Protein AF-A0A7C4G6V3-F1 (afdb_monomer_lite)

Radius of gyration: 30.55 Å; chains: 1; bounding box: 66×44×102 Å

Secondary structure (DSSP, 8-state):
----EEEEE-TTT--EEEEEGGGTTSEEE-TTT--EEEPPPP----------SHHHHHTSSS----HHHHHHHHHHHHHHHHHHHHHHTS--------------------HHHHHHHTTS-SSHHHHHHHHHHHHHHHHHHHHHHHHHHHTT--SSPEEEEHHHHHHH-STT--EEEEESEEE-S--EEEEETTEEEEEEEEEEEHHHHHHHHHHHTT--GGGGGGS-HHHHHHHHTT--GGGS---EEEEETT--SHHHHHHHHT-S-EEEEEE-SSGGGGS-HHHHHHHHHH-TT--GGG-EEEEETPPPPPHHHHHHHHHHHHHHHHHHHHHHHHHHHHHHH-

Structure (mmCIF, N/CA/C/O backbone):
data_AF-A0A7C4G6V3-F1
#
_entry.id   AF-A0A7C4G6V3-F1
#
loop_
_atom_site.group_PDB
_atom_site.id
_atom_site.type_symbol
_atom_site.label_atom_id
_atom_site.label_alt_id
_atom_site.label_comp_id
_atom_site.label_asym_id
_atom_site.label_entity_id
_atom_site.label_seq_id
_atom_site.pdbx_PDB_ins_code
_atom_site.Cartn_x
_atom_site.Cartn_y
_atom_site.Cartn_z
_atom_site.occupancy
_atom_site.B_iso_or_equiv
_atom_site.auth_seq_id
_atom_site.auth_comp_id
_atom_site.auth_asym_id
_atom_site.auth_atom_id
_atom_site.pdbx_PDB_model_num
ATOM 1 N N . MET A 1 1 ? 24.991 -20.979 20.917 1.00 46.16 1 MET A N 1
ATOM 2 C CA . MET A 1 1 ? 23.605 -21.115 21.410 1.00 46.16 1 MET A CA 1
ATOM 3 C C . MET A 1 1 ? 23.314 -19.926 22.316 1.00 46.16 1 MET A C 1
ATOM 5 O O . MET A 1 1 ? 23.676 -19.960 23.483 1.00 46.16 1 MET A O 1
ATOM 9 N N . ASN A 1 2 ? 22.765 -18.841 21.769 1.00 57.84 2 ASN A N 1
ATOM 10 C CA . ASN A 1 2 ? 22.350 -17.687 22.568 1.00 57.84 2 ASN A CA 1
ATOM 11 C C . ASN A 1 2 ? 20.925 -17.969 23.042 1.00 57.84 2 ASN A C 1
ATOM 13 O O . ASN A 1 2 ? 20.000 -17.859 22.248 1.00 57.84 2 ASN A O 1
ATOM 17 N N . GLY A 1 3 ? 20.769 -18.435 24.284 1.00 74.12 3 GLY A N 1
ATOM 18 C CA . GLY A 1 3 ? 19.449 -18.693 24.859 1.00 74.12 3 GLY A CA 1
ATOM 19 C C . GLY A 1 3 ? 18.616 -17.413 24.908 1.00 74.12 3 GLY A C 1
ATOM 20 O O . GLY A 1 3 ? 19.151 -16.353 25.241 1.00 74.12 3 GLY A O 1
ATOM 21 N N . ASP A 1 4 ? 17.331 -17.516 24.571 1.00 89.06 4 ASP A N 1
ATOM 22 C CA . ASP A 1 4 ? 16.399 -16.388 24.543 1.00 89.06 4 ASP A CA 1
ATOM 23 C C . ASP A 1 4 ? 16.430 -15.610 25.868 1.00 89.06 4 ASP A C 1
ATOM 25 O O . ASP A 1 4 ? 16.270 -16.174 26.957 1.00 89.06 4 ASP A O 1
ATOM 29 N N . GLN A 1 5 ? 16.675 -14.300 25.784 1.00 94.88 5 GLN A N 1
ATOM 30 C CA . GLN A 1 5 ? 16.686 -13.383 26.924 1.00 94.88 5 GLN A CA 1
ATOM 31 C C . GLN A 1 5 ? 15.437 -12.502 26.890 1.00 94.88 5 GLN A C 1
ATOM 33 O O . GLN A 1 5 ? 15.108 -11.914 25.864 1.00 94.88 5 GLN A O 1
ATOM 38 N N . ILE A 1 6 ? 14.780 -12.354 28.035 1.00 93.19 6 ILE A N 1
ATOM 39 C CA . ILE A 1 6 ? 13.645 -11.456 28.248 1.00 93.19 6 ILE A CA 1
ATOM 40 C C . ILE A 1 6 ? 14.183 -10.155 28.855 1.00 93.19 6 ILE A C 1
ATOM 42 O O . ILE A 1 6 ? 14.937 -10.182 29.833 1.00 93.19 6 ILE A O 1
ATOM 46 N N . ALA A 1 7 ? 13.815 -9.011 28.274 1.00 95.50 7 ALA A N 1
ATOM 47 C CA . ALA A 1 7 ? 14.142 -7.693 28.810 1.00 95.50 7 ALA A CA 1
ATOM 48 C C . ALA A 1 7 ? 13.011 -7.189 29.720 1.00 95.50 7 ALA A C 1
ATOM 50 O O . ALA A 1 7 ? 11.854 -7.171 29.312 1.00 95.50 7 ALA A O 1
ATOM 51 N N . LEU A 1 8 ? 13.337 -6.757 30.939 1.00 95.81 8 LEU A N 1
ATOM 52 C CA . LEU A 1 8 ? 12.371 -6.207 31.898 1.00 95.81 8 LEU A CA 1
ATOM 53 C C . LEU A 1 8 ? 12.955 -5.036 32.694 1.00 95.81 8 LEU A C 1
ATOM 55 O O . LEU A 1 8 ? 14.170 -4.920 32.838 1.00 95.81 8 LEU A O 1
ATOM 59 N N . ALA A 1 9 ? 12.101 -4.145 33.194 1.00 96.94 9 ALA A N 1
ATOM 60 C CA . ALA A 1 9 ? 12.511 -2.991 33.995 1.00 96.94 9 ALA A CA 1
ATOM 61 C C . ALA A 1 9 ? 12.307 -3.266 35.492 1.00 96.94 9 ALA A C 1
ATOM 63 O O . ALA A 1 9 ? 11.274 -3.791 35.902 1.00 96.94 9 ALA A O 1
ATOM 64 N N . CYS A 1 10 ? 13.289 -2.911 36.325 1.00 97.38 10 CYS A N 1
ATOM 65 C CA . CYS A 1 10 ? 13.147 -3.002 37.776 1.00 97.38 10 CYS A CA 1
ATOM 66 C C . CYS A 1 10 ? 12.158 -1.935 38.288 1.00 97.38 10 CYS A C 1
ATOM 68 O O . CYS A 1 10 ? 12.408 -0.752 38.059 1.00 97.38 10 CYS A O 1
ATOM 70 N N . PRO A 1 11 ? 11.105 -2.293 39.045 1.00 97.12 11 PRO A N 1
ATOM 71 C CA . PRO A 1 11 ? 10.121 -1.326 39.537 1.00 97.12 11 PRO A CA 1
ATOM 72 C C . PRO A 1 11 ? 10.673 -0.360 40.598 1.00 97.12 11 PRO A C 1
ATOM 74 O O . PRO A 1 11 ? 10.098 0.699 40.803 1.00 97.12 11 PRO A O 1
ATOM 77 N N . ALA A 1 12 ? 11.783 -0.696 41.266 1.00 97.69 12 ALA A N 1
ATOM 78 C CA . ALA A 1 12 ? 12.362 0.147 42.315 1.00 97.69 12 ALA A CA 1
ATOM 79 C C . ALA A 1 12 ? 13.339 1.213 41.788 1.00 97.69 12 ALA A C 1
ATOM 81 O O . ALA A 1 12 ? 13.444 2.284 42.371 1.00 97.69 12 ALA A O 1
ATOM 82 N N . CYS A 1 13 ? 14.083 0.927 40.713 1.00 97.25 13 CYS A N 1
ATOM 83 C CA . CYS A 1 13 ? 15.135 1.827 40.211 1.00 97.25 13 CYS A CA 1
ATOM 84 C C . CYS A 1 13 ? 15.131 2.039 38.687 1.00 97.25 13 CYS A C 1
ATOM 86 O O . CYS A 1 13 ? 16.072 2.619 38.151 1.00 97.25 13 CYS A O 1
ATOM 88 N N . ALA A 1 14 ? 14.127 1.517 37.975 1.00 97.12 14 ALA A N 1
ATOM 89 C CA . ALA A 1 14 ? 13.971 1.590 36.517 1.00 97.12 14 ALA A CA 1
ATOM 90 C C . ALA A 1 14 ? 15.129 1.001 35.676 1.00 97.12 14 ALA A C 1
ATOM 92 O O . ALA A 1 14 ? 15.172 1.167 34.457 1.00 97.12 14 ALA A O 1
ATOM 93 N N . ALA A 1 15 ? 16.066 0.265 36.285 1.00 97.25 15 ALA A N 1
ATOM 94 C CA . ALA A 1 15 ? 17.151 -0.384 35.553 1.00 97.25 15 ALA A CA 1
ATOM 95 C C . ALA A 1 15 ? 16.619 -1.473 34.603 1.00 97.25 15 ALA A C 1
ATOM 97 O O . ALA A 1 15 ? 15.843 -2.335 35.022 1.00 97.25 15 ALA A O 1
ATOM 98 N N . ARG A 1 16 ? 17.078 -1.464 33.343 1.00 96.75 16 ARG A N 1
ATOM 99 C CA . ARG A 1 16 ? 16.790 -2.522 32.361 1.00 96.75 16 ARG A CA 1
ATOM 100 C C . ARG A 1 16 ? 17.616 -3.773 32.669 1.00 96.75 16 ARG A C 1
ATOM 102 O O . ARG A 1 16 ? 18.837 -3.706 32.787 1.00 96.75 16 ARG A O 1
ATOM 109 N N . LEU A 1 17 ? 16.937 -4.905 32.781 1.00 97.06 17 LEU A N 1
ATOM 110 C CA . LEU A 1 17 ? 17.461 -6.222 33.124 1.00 97.06 17 LEU A CA 1
ATOM 111 C C . LEU A 1 17 ? 17.262 -7.155 31.936 1.00 97.06 17 LEU A C 1
ATOM 113 O O . LEU A 1 17 ? 16.183 -7.168 31.351 1.00 97.06 17 LEU A O 1
ATOM 117 N N . ARG A 1 18 ? 18.281 -7.945 31.594 1.00 97.00 18 ARG A N 1
ATOM 118 C CA . ARG A 1 18 ? 18.161 -9.053 30.639 1.00 97.00 18 ARG A CA 1
ATOM 119 C C . ARG A 1 18 ? 18.284 -10.355 31.404 1.00 97.00 18 ARG A C 1
ATOM 121 O O . ARG A 1 18 ? 19.269 -10.552 32.113 1.00 97.00 18 ARG A O 1
ATOM 128 N N . VAL A 1 19 ? 17.280 -11.211 31.292 1.00 96.88 19 VAL A N 1
ATOM 129 C CA . VAL A 1 19 ? 17.171 -12.431 32.098 1.00 96.88 19 VAL A CA 1
ATOM 130 C C . VAL A 1 19 ? 16.847 -13.599 31.172 1.00 96.88 19 VAL A C 1
ATOM 132 O O . VAL A 1 19 ? 16.031 -13.422 30.271 1.00 96.88 19 VAL A O 1
ATOM 135 N N . PRO A 1 20 ? 17.480 -14.774 31.319 1.00 95.56 20 PRO A N 1
ATOM 136 C CA . PRO A 1 20 ? 17.181 -15.919 30.461 1.00 95.56 20 PRO A CA 1
ATOM 137 C C . PRO A 1 20 ? 15.708 -16.334 30.577 1.00 95.56 20 PRO A C 1
ATOM 139 O O . PRO A 1 20 ? 15.136 -16.276 31.665 1.00 95.56 20 PRO A O 1
ATOM 142 N N . ALA A 1 21 ? 15.113 -16.814 29.482 1.00 92.50 21 ALA A N 1
ATOM 143 C CA . ALA A 1 21 ? 13.714 -17.250 29.436 1.00 92.50 21 ALA A CA 1
ATOM 144 C C . ALA A 1 21 ? 13.372 -18.325 30.489 1.00 92.50 21 ALA A C 1
ATOM 146 O O . ALA A 1 21 ? 12.265 -18.348 31.017 1.00 92.50 21 ALA A O 1
ATOM 147 N N . ALA A 1 22 ? 14.349 -19.145 30.896 1.00 93.50 22 ALA A N 1
ATOM 148 C CA . ALA A 1 22 ? 14.213 -20.128 31.978 1.00 93.50 22 ALA A CA 1
ATOM 149 C C . ALA A 1 22 ? 13.941 -19.518 33.376 1.00 93.50 22 ALA A C 1
ATOM 151 O O . ALA A 1 22 ? 13.643 -20.244 34.330 1.00 93.50 22 ALA A O 1
ATOM 152 N N . ALA A 1 23 ? 14.074 -18.197 33.526 1.00 95.12 23 ALA A N 1
ATOM 153 C CA . ALA A 1 23 ? 13.724 -17.463 34.739 1.00 95.12 23 ALA A CA 1
ATOM 154 C C . ALA A 1 23 ? 12.262 -16.975 34.755 1.00 95.12 23 ALA A C 1
ATOM 156 O O . ALA A 1 23 ? 11.852 -16.373 35.748 1.00 95.12 23 ALA A O 1
ATOM 157 N N . ALA A 1 24 ? 11.477 -17.227 33.700 1.00 94.38 24 ALA A N 1
ATOM 158 C CA . ALA A 1 24 ? 10.053 -16.905 33.672 1.00 94.38 24 ALA A CA 1
ATOM 159 C C . ALA A 1 24 ? 9.316 -17.563 34.854 1.00 94.38 24 ALA A C 1
ATOM 161 O O . ALA A 1 24 ? 9.522 -18.738 35.157 1.00 94.38 24 ALA A O 1
ATOM 162 N N . GLY A 1 25 ? 8.495 -16.783 35.561 1.00 95.06 25 GLY A N 1
ATOM 163 C CA . GLY A 1 25 ? 7.792 -17.219 36.772 1.00 95.06 25 GLY A CA 1
ATOM 164 C C . GLY A 1 25 ? 8.631 -17.213 38.059 1.00 95.06 25 GLY A C 1
ATOM 165 O O . GLY A 1 25 ? 8.091 -17.480 39.130 1.00 95.06 25 GLY A O 1
ATOM 166 N N . LYS A 1 26 ? 9.932 -16.885 38.006 1.00 96.88 26 LYS A N 1
ATOM 167 C CA . LYS A 1 26 ? 10.805 -16.762 39.190 1.00 96.88 26 LYS A CA 1
ATOM 168 C C . LYS A 1 26 ? 11.037 -15.292 39.559 1.00 96.88 26 LYS A C 1
ATOM 170 O O . LYS A 1 26 ? 10.801 -14.377 38.771 1.00 96.88 26 LYS A O 1
ATOM 175 N N . ARG A 1 27 ? 11.521 -15.048 40.782 1.00 97.31 27 ARG A N 1
ATOM 176 C CA . ARG A 1 27 ? 11.972 -13.720 41.237 1.00 97.31 27 ARG A CA 1
ATOM 177 C C . ARG A 1 27 ? 13.481 -13.590 41.057 1.00 97.31 27 ARG A C 1
ATOM 179 O O . ARG A 1 27 ? 14.228 -14.443 41.525 1.00 97.31 27 ARG A O 1
ATOM 186 N N . VAL A 1 28 ? 13.926 -12.511 40.421 1.00 97.69 28 VAL A N 1
ATOM 187 C CA . VAL A 1 28 ? 15.348 -12.236 40.143 1.00 97.69 28 VAL A CA 1
ATOM 188 C C . VAL A 1 28 ? 15.769 -10.946 40.840 1.00 97.69 28 VAL A C 1
ATOM 190 O O . VAL A 1 28 ? 14.991 -9.999 40.915 1.00 97.69 28 VAL A O 1
ATOM 193 N N . ARG A 1 29 ? 16.981 -10.883 41.402 1.00 98.12 29 ARG A N 1
ATOM 194 C CA . ARG A 1 29 ? 17.459 -9.668 42.083 1.00 98.12 29 ARG A CA 1
ATOM 195 C C . ARG A 1 29 ? 18.009 -8.665 41.075 1.00 98.12 29 ARG A C 1
ATOM 197 O O . ARG A 1 29 ? 18.793 -9.025 40.202 1.00 98.12 29 ARG A O 1
ATOM 204 N N . CYS A 1 30 ? 17.632 -7.398 41.222 1.00 98.00 30 CYS A N 1
ATOM 205 C CA . CYS A 1 30 ? 18.229 -6.323 40.439 1.00 98.00 30 CYS A CA 1
ATOM 206 C C . CYS A 1 30 ? 19.703 -6.115 40.855 1.00 98.00 30 CYS A C 1
ATOM 208 O O . CYS A 1 30 ? 19.962 -5.927 42.039 1.00 98.00 30 CYS A O 1
ATOM 210 N N . PRO A 1 31 ? 20.675 -6.066 39.929 1.00 97.38 31 PRO A N 1
ATOM 211 C CA . PRO A 1 31 ? 22.078 -5.827 40.252 1.00 97.38 31 PRO A CA 1
ATOM 212 C C . PRO A 1 31 ? 22.350 -4.397 40.743 1.00 97.38 31 PRO A C 1
ATOM 214 O O . PRO A 1 31 ? 23.384 -4.170 41.356 1.00 97.38 31 PRO A O 1
ATOM 217 N N . LYS A 1 32 ? 21.442 -3.434 40.500 1.00 97.69 32 LYS A N 1
ATOM 218 C CA . LYS A 1 32 ? 21.605 -2.047 40.969 1.00 97.69 32 LYS A CA 1
ATOM 219 C C . LYS A 1 32 ? 21.105 -1.825 42.396 1.00 97.69 32 LYS A C 1
ATOM 221 O O . LYS A 1 32 ? 21.819 -1.246 43.199 1.00 97.69 32 LYS A O 1
ATOM 226 N N . CYS A 1 33 ? 19.884 -2.259 42.708 1.00 97.75 33 CYS A N 1
ATOM 227 C CA . CYS A 1 33 ? 19.239 -1.971 43.998 1.00 97.75 33 CYS A CA 1
ATOM 228 C C . CYS A 1 33 ? 18.944 -3.220 44.843 1.00 97.75 33 CYS A C 1
ATOM 230 O O . CYS A 1 33 ? 18.349 -3.111 45.908 1.00 97.75 33 CYS A O 1
ATOM 232 N N . GLN A 1 34 ? 19.302 -4.414 44.358 1.00 97.81 34 GLN A N 1
ATOM 233 C CA . GLN A 1 34 ? 19.062 -5.722 44.988 1.00 97.81 34 GLN A CA 1
ATOM 234 C C . GLN A 1 34 ? 17.596 -6.100 45.261 1.00 97.81 34 GLN A C 1
ATOM 236 O O . GLN A 1 34 ? 17.329 -7.208 45.730 1.00 97.81 34 GLN A O 1
ATOM 241 N N . THR A 1 35 ? 16.632 -5.255 44.892 1.00 97.81 35 THR A N 1
ATOM 242 C CA . THR A 1 35 ? 15.200 -5.560 44.983 1.00 97.81 35 THR A CA 1
ATOM 243 C C . THR A 1 35 ? 14.844 -6.770 44.116 1.00 97.81 35 THR A C 1
ATOM 245 O O . THR A 1 35 ? 15.297 -6.890 42.974 1.00 97.81 35 THR A O 1
ATOM 248 N N . ALA A 1 36 ? 14.021 -7.672 44.655 1.00 97.94 36 ALA A N 1
ATOM 249 C CA . ALA A 1 36 ? 13.518 -8.836 43.935 1.00 97.94 36 ALA A CA 1
ATOM 250 C C . ALA A 1 36 ? 12.431 -8.423 42.925 1.00 97.94 36 ALA A C 1
ATOM 252 O O . ALA A 1 36 ? 11.360 -7.958 43.311 1.00 97.94 36 ALA A O 1
ATOM 253 N N . VAL A 1 37 ? 12.701 -8.617 41.634 1.00 97.94 37 VAL A N 1
ATOM 254 C CA . VAL A 1 37 ? 11.801 -8.308 40.518 1.00 97.94 37 VAL A CA 1
ATOM 255 C C . VAL A 1 37 ? 11.099 -9.595 40.064 1.00 97.94 37 VAL A C 1
ATOM 257 O O . VAL A 1 37 ? 11.787 -10.578 39.770 1.00 97.94 37 VAL A O 1
ATOM 260 N N . PRO A 1 38 ? 9.756 -9.646 40.033 1.00 96.62 38 PRO A N 1
ATOM 261 C CA . PRO A 1 38 ? 9.035 -10.792 39.486 1.00 96.62 38 PRO A CA 1
ATOM 262 C C . PRO A 1 38 ? 9.174 -10.829 37.956 1.00 96.62 38 PRO A C 1
ATOM 264 O O . PRO A 1 38 ? 8.932 -9.825 37.290 1.00 96.62 38 PRO A O 1
ATOM 267 N N . VAL A 1 39 ? 9.553 -11.980 37.394 1.00 97.31 39 VAL A N 1
ATOM 268 C CA . VAL A 1 39 ? 9.535 -12.214 35.941 1.00 97.31 39 VAL A CA 1
ATOM 269 C C . VAL A 1 39 ? 8.195 -12.852 35.587 1.00 97.31 39 VAL A C 1
ATOM 271 O O . VAL A 1 39 ? 7.874 -13.915 36.122 1.00 97.31 39 VAL A O 1
ATOM 274 N N . ALA A 1 40 ? 7.410 -12.219 34.711 1.00 91.69 40 ALA A N 1
ATOM 275 C CA . ALA A 1 40 ? 6.124 -12.763 34.272 1.00 91.69 40 ALA A CA 1
ATOM 276 C C . ALA A 1 40 ? 6.307 -14.194 33.737 1.00 91.69 40 ALA A C 1
ATOM 278 O O . ALA A 1 40 ? 7.248 -14.466 32.986 1.00 91.69 40 ALA A O 1
ATOM 279 N N . ALA A 1 41 ? 5.446 -15.119 34.168 1.00 86.12 41 ALA A N 1
ATOM 280 C CA . ALA A 1 41 ? 5.417 -16.457 33.596 1.00 86.12 41 ALA A CA 1
ATOM 281 C C . ALA A 1 41 ? 5.095 -16.326 32.105 1.00 86.12 41 ALA A C 1
ATOM 283 O O . ALA A 1 41 ? 4.198 -15.565 31.734 1.00 86.12 41 ALA A O 1
ATOM 284 N N . ALA A 1 42 ? 5.847 -17.031 31.256 1.00 78.38 42 ALA A N 1
ATOM 285 C CA . ALA A 1 42 ? 5.494 -17.126 29.849 1.00 78.38 42 ALA A CA 1
ATOM 286 C C . ALA A 1 42 ? 4.042 -17.627 29.784 1.00 78.38 42 ALA A C 1
ATOM 288 O O . ALA A 1 42 ? 3.730 -18.576 30.513 1.00 78.38 42 ALA A O 1
ATOM 289 N N . PRO A 1 43 ? 3.153 -16.978 29.008 1.00 71.19 43 PRO A N 1
ATOM 290 C CA . PRO A 1 43 ? 1.779 -17.438 28.879 1.00 71.19 43 PRO A CA 1
ATOM 291 C C . PRO A 1 43 ? 1.850 -18.906 28.479 1.00 71.19 43 PRO A C 1
ATOM 293 O O . PRO A 1 43 ? 2.438 -19.235 27.447 1.00 71.19 43 PRO A O 1
ATOM 296 N N . ALA A 1 44 ? 1.365 -19.784 29.362 1.00 59.59 44 ALA A N 1
ATOM 297 C CA . ALA A 1 44 ? 1.334 -21.209 29.094 1.00 59.59 44 ALA A CA 1
ATOM 298 C C . ALA A 1 44 ? 0.630 -21.360 27.749 1.00 59.59 44 ALA A C 1
ATOM 300 O O . ALA A 1 44 ? -0.461 -20.814 27.580 1.00 59.59 44 ALA A O 1
ATOM 301 N N . ALA A 1 45 ? 1.306 -21.984 26.782 1.00 52.22 45 ALA A N 1
ATOM 302 C CA . ALA A 1 45 ? 0.733 -22.255 25.478 1.00 52.22 45 ALA A CA 1
ATOM 303 C C . ALA A 1 45 ? -0.596 -22.971 25.726 1.00 52.22 45 ALA A C 1
ATOM 305 O O . ALA A 1 45 ? -0.608 -24.121 26.161 1.00 52.22 45 ALA A O 1
ATOM 306 N N . SER A 1 46 ? -1.696 -22.232 25.572 1.00 51.09 46 SER A N 1
ATOM 307 C CA . SER A 1 46 ? -3.039 -22.748 25.763 1.00 51.09 46 SER A CA 1
ATOM 308 C C . SER A 1 46 ? -3.190 -23.870 24.762 1.00 51.09 46 SER A C 1
ATOM 310 O O . SER A 1 46 ? -3.135 -23.627 23.556 1.00 51.09 46 SER A O 1
ATOM 312 N N . THR A 1 47 ? -3.319 -25.091 25.265 1.00 48.47 47 THR A N 1
ATOM 313 C CA . THR A 1 47 ? -3.746 -26.249 24.496 1.00 48.47 47 THR A CA 1
ATOM 314 C C . THR A 1 47 ? -5.015 -25.835 23.762 1.00 48.47 47 THR A C 1
ATOM 316 O O . THR A 1 47 ? -6.031 -25.546 24.391 1.00 48.47 47 THR A O 1
ATOM 319 N N . ALA A 1 48 ? -4.912 -25.667 22.446 1.00 46.69 48 ALA A N 1
ATOM 320 C CA . ALA A 1 48 ? -6.053 -25.378 21.602 1.00 46.69 48 ALA A CA 1
ATOM 321 C C . ALA A 1 48 ? -6.997 -26.579 21.701 1.00 46.69 48 ALA A C 1
ATOM 323 O O . ALA A 1 48 ? -6.626 -27.687 21.313 1.00 46.69 48 ALA A O 1
ATOM 324 N N . GLU A 1 49 ? -8.180 -26.367 22.274 1.00 45.31 49 GLU A N 1
ATOM 325 C CA . GLU A 1 49 ? -9.283 -27.302 22.100 1.00 45.31 49 GLU A CA 1
ATOM 326 C C . GLU A 1 49 ? -9.643 -27.369 20.606 1.00 45.31 49 GLU A C 1
ATOM 328 O O . GLU A 1 49 ? -9.633 -26.333 19.928 1.00 45.31 49 GLU A O 1
ATOM 333 N N . PRO A 1 50 ? -9.929 -28.569 20.077 1.00 49.97 50 PRO A N 1
ATOM 334 C CA . PRO A 1 50 ? -10.293 -28.749 18.684 1.00 49.97 50 PRO A CA 1
ATOM 335 C C . PRO A 1 50 ? -11.695 -28.176 18.476 1.00 49.97 50 PRO A C 1
ATOM 337 O O . PRO A 1 50 ? -12.692 -28.718 18.947 1.00 49.97 50 PRO A O 1
ATOM 340 N N . LEU A 1 51 ? -11.759 -27.040 17.790 1.00 51.91 51 LEU A N 1
ATOM 341 C CA . LEU A 1 51 ? -12.999 -26.419 17.340 1.00 51.91 51 LEU A CA 1
ATOM 342 C C . LEU A 1 51 ? -13.413 -27.056 16.001 1.00 51.91 51 LEU A C 1
ATOM 344 O O . LEU A 1 51 ? -13.507 -26.375 14.984 1.00 51.91 51 LEU A O 1
ATOM 348 N N . ASP A 1 52 ? -13.603 -28.375 16.005 1.00 59.72 52 ASP A N 1
ATOM 349 C CA . ASP A 1 52 ? -14.021 -29.163 14.846 1.00 59.72 52 ASP A CA 1
ATOM 350 C C . ASP A 1 52 ? -15.501 -29.542 15.000 1.00 59.72 52 ASP A C 1
ATOM 352 O O . ASP A 1 52 ? -15.890 -30.132 16.003 1.00 59.72 52 ASP A O 1
ATOM 356 N N . ASP A 1 53 ? -16.326 -29.078 14.049 1.00 53.19 53 ASP A N 1
ATOM 357 C CA . ASP A 1 53 ? -17.461 -29.798 13.422 1.00 53.19 53 ASP A CA 1
ATOM 358 C C . ASP A 1 53 ? -18.570 -28.846 12.929 1.00 53.19 53 ASP A C 1
ATOM 360 O O . ASP A 1 53 ? -19.172 -29.077 11.880 1.00 53.19 53 ASP A O 1
ATOM 364 N N . ALA A 1 54 ? -18.802 -27.705 13.589 1.00 50.81 54 ALA A N 1
ATOM 365 C CA . ALA A 1 54 ? -19.892 -26.796 13.198 1.00 50.81 54 ALA A CA 1
ATOM 366 C C . ALA A 1 54 ? -19.558 -25.877 12.000 1.00 50.81 54 ALA A C 1
ATOM 368 O O . ALA A 1 54 ? -20.453 -25.497 11.244 1.00 50.81 54 ALA A O 1
ATOM 369 N N . LEU A 1 55 ? -18.281 -25.533 11.782 1.00 53.72 55 LEU A N 1
ATOM 370 C CA . LEU A 1 55 ? -17.877 -24.647 10.676 1.00 53.72 55 LEU A CA 1
ATOM 371 C C . LEU A 1 55 ? -17.705 -25.379 9.328 1.00 53.72 55 LEU A C 1
ATOM 373 O O . LEU A 1 55 ? -17.773 -24.744 8.278 1.00 53.72 55 LEU A O 1
ATOM 377 N N . VAL A 1 56 ? -17.529 -26.706 9.337 1.00 55.84 56 VAL A N 1
ATOM 378 C CA . VAL A 1 56 ? -17.347 -27.524 8.118 1.00 55.84 56 VAL A CA 1
ATOM 379 C C . VAL A 1 56 ? -18.680 -27.750 7.386 1.00 55.84 56 VAL A C 1
ATOM 381 O O . VAL A 1 56 ? -18.721 -27.810 6.155 1.00 55.84 56 VAL A O 1
ATOM 384 N N . ALA A 1 57 ? -19.801 -27.770 8.113 1.00 53.16 57 ALA A N 1
ATOM 385 C CA . ALA A 1 57 ? -21.129 -27.928 7.519 1.00 53.16 57 ALA A CA 1
ATOM 386 C C . ALA A 1 57 ? -21.590 -26.685 6.726 1.00 53.16 57 ALA A C 1
ATOM 388 O O . ALA A 1 57 ? -22.275 -26.823 5.715 1.00 53.16 57 ALA A O 1
ATOM 389 N N . LEU A 1 58 ? -21.165 -25.476 7.120 1.00 53.12 58 LEU A N 1
ATOM 390 C CA . LEU A 1 58 ? -21.496 -24.228 6.412 1.00 53.12 58 LEU A CA 1
ATOM 391 C C . LEU A 1 58 ? -20.590 -23.947 5.198 1.00 53.12 58 LEU A C 1
ATOM 393 O O . LEU A 1 58 ? -20.954 -23.142 4.347 1.00 53.12 58 LEU A O 1
ATOM 397 N N . ALA A 1 59 ? -19.454 -24.642 5.073 1.00 51.16 59 ALA A N 1
ATOM 398 C CA . ALA A 1 59 ? -18.554 -24.544 3.919 1.00 51.16 59 ALA A CA 1
ATOM 399 C C . ALA A 1 59 ? -18.945 -25.474 2.749 1.00 51.16 59 ALA A C 1
ATOM 401 O O . ALA A 1 59 ? -18.357 -25.393 1.674 1.00 51.16 59 ALA A O 1
ATOM 402 N N . SER A 1 60 ? -19.934 -26.355 2.942 1.00 55.00 60 SER A N 1
ATOM 403 C CA . SER A 1 60 ? -20.284 -27.409 1.973 1.00 55.00 60 SER A CA 1
ATOM 404 C C . SER A 1 60 ? -21.497 -27.075 1.089 1.00 55.00 60 SER A C 1
ATOM 406 O O . SER A 1 60 ? -21.951 -27.908 0.307 1.00 55.00 60 SER A O 1
ATOM 408 N N . GLY A 1 61 ? -22.041 -25.860 1.193 1.00 48.28 61 GLY A N 1
ATOM 409 C CA . GLY A 1 61 ? -23.232 -25.440 0.458 1.00 48.28 61 GLY A CA 1
ATOM 410 C C . GLY A 1 61 ? -22.925 -24.484 -0.692 1.00 48.28 61 GLY A C 1
ATOM 411 O O . GLY A 1 61 ? -22.733 -23.298 -0.460 1.00 48.28 61 GLY A O 1
ATOM 412 N N . THR A 1 62 ? -23.012 -24.994 -1.924 1.00 46.88 62 THR A N 1
ATOM 413 C CA . THR A 1 62 ? -23.069 -24.292 -3.228 1.00 46.88 62 THR A CA 1
ATOM 414 C C . THR A 1 62 ? -21.744 -23.885 -3.905 1.00 46.88 62 THR A C 1
ATOM 416 O O . THR A 1 62 ? -21.171 -22.832 -3.668 1.00 46.88 62 THR A O 1
ATOM 419 N N . ALA A 1 63 ? -21.322 -24.756 -4.834 1.00 50.16 63 ALA A N 1
ATOM 420 C CA . ALA A 1 63 ? -20.678 -24.455 -6.120 1.00 50.16 63 ALA A CA 1
ATOM 421 C C . ALA A 1 63 ? -19.516 -23.440 -6.142 1.00 50.16 63 ALA A C 1
ATOM 423 O O . ALA A 1 63 ? -19.473 -22.556 -6.995 1.00 50.16 63 ALA A O 1
ATOM 424 N N . LEU A 1 64 ? -18.516 -23.620 -5.280 1.00 54.72 64 LEU A N 1
ATOM 425 C CA . LEU A 1 64 ? -17.164 -23.199 -5.639 1.00 54.72 64 LEU A CA 1
ATOM 426 C C . LEU A 1 64 ? -16.646 -24.201 -6.676 1.00 54.72 64 LEU A C 1
ATOM 428 O O . LEU A 1 64 ? -16.353 -25.348 -6.335 1.00 54.72 64 LEU A O 1
ATOM 432 N N . GLU A 1 65 ? -16.595 -23.787 -7.946 1.00 58.69 65 GLU A N 1
ATOM 433 C CA . GLU A 1 65 ? -15.811 -24.479 -8.974 1.00 58.69 65 GLU A CA 1
ATOM 434 C C . GLU A 1 65 ? -14.447 -24.826 -8.363 1.00 58.69 65 GLU A C 1
ATOM 436 O O . GLU A 1 65 ? -13.776 -23.965 -7.785 1.00 58.69 65 GLU A O 1
ATOM 441 N N . SER A 1 66 ? -14.080 -26.110 -8.396 1.00 80.94 66 SER A N 1
ATOM 442 C CA . SER A 1 66 ? -12.854 -26.581 -7.752 1.00 80.94 66 SER A CA 1
ATOM 443 C C . SER A 1 66 ? -11.656 -25.764 -8.244 1.00 80.94 66 SER A C 1
ATOM 445 O O . SER A 1 66 ? -11.579 -25.404 -9.421 1.00 80.94 66 SER A O 1
ATOM 447 N N . ALA A 1 67 ? -10.708 -25.463 -7.354 1.00 77.06 67 ALA A N 1
ATOM 448 C CA . ALA A 1 67 ? -9.523 -24.675 -7.701 1.00 77.06 67 ALA A CA 1
ATOM 449 C C . ALA A 1 67 ? -8.766 -25.246 -8.923 1.00 77.06 67 ALA A C 1
ATOM 451 O O . ALA A 1 67 ? -8.174 -24.491 -9.696 1.00 77.06 67 ALA A O 1
ATOM 452 N N . ASP A 1 68 ? -8.845 -26.562 -9.138 1.00 78.06 68 ASP A N 1
ATOM 453 C CA . ASP A 1 68 ? -8.266 -27.253 -10.292 1.00 78.06 68 ASP A CA 1
ATOM 454 C C . ASP A 1 68 ? -8.970 -26.924 -11.619 1.00 78.06 68 ASP A C 1
ATOM 456 O O . ASP A 1 68 ? -8.319 -26.799 -12.662 1.00 78.06 68 ASP A O 1
ATOM 460 N N . GLU A 1 69 ? -10.286 -26.715 -11.600 1.00 84.25 69 GLU A N 1
ATOM 461 C CA . GLU A 1 69 ? -11.044 -26.311 -12.783 1.00 84.25 69 GLU A CA 1
ATOM 462 C C . GLU A 1 69 ? -10.732 -24.860 -13.174 1.00 84.25 69 GLU A C 1
ATOM 464 O O . GLU A 1 69 ? -10.516 -24.559 -14.353 1.00 84.25 69 GLU A O 1
ATOM 469 N N . LEU A 1 70 ? -10.600 -23.972 -12.181 1.00 85.69 70 LEU A N 1
ATOM 470 C CA . LEU A 1 70 ? -10.202 -22.581 -12.406 1.00 85.69 70 LEU A CA 1
ATOM 471 C C . LEU A 1 70 ? -8.777 -22.498 -12.979 1.00 85.69 70 LEU A C 1
ATOM 473 O O . LEU A 1 70 ? -8.534 -21.766 -13.942 1.00 85.69 70 LEU A O 1
ATOM 477 N N . ARG A 1 71 ? -7.849 -23.307 -12.446 1.00 90.00 71 ARG A N 1
ATOM 478 C CA . ARG A 1 71 ? -6.468 -2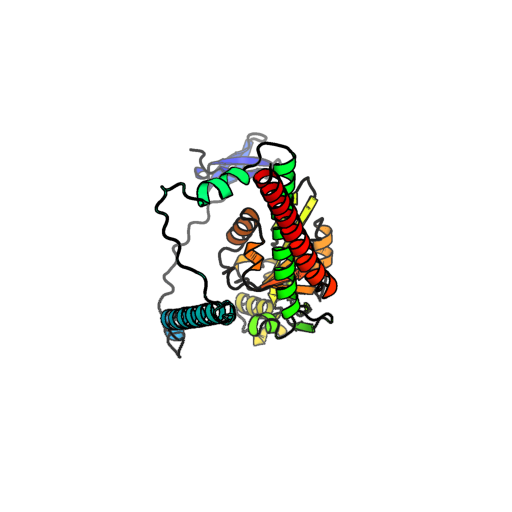3.420 -12.941 1.00 90.00 71 ARG A CA 1
ATOM 479 C C . ARG A 1 71 ? -6.420 -23.908 -14.388 1.00 90.00 71 ARG A C 1
ATOM 481 O O . ARG A 1 71 ? -5.740 -23.300 -15.212 1.00 90.00 71 ARG A O 1
ATOM 488 N N . SER A 1 72 ? -7.205 -24.935 -14.715 1.00 92.19 72 SER A N 1
ATOM 489 C CA . SER A 1 72 ? -7.282 -25.491 -16.072 1.00 92.19 72 SER A CA 1
ATOM 490 C C . SER A 1 72 ? -7.809 -24.470 -17.090 1.00 92.19 72 SER A C 1
ATOM 492 O O . SER A 1 72 ? -7.298 -24.375 -18.209 1.00 92.19 72 SER A O 1
ATOM 494 N N . ARG A 1 73 ? -8.804 -23.652 -16.712 1.00 95.12 73 ARG A N 1
ATOM 495 C CA . ARG A 1 73 ? -9.324 -22.574 -17.573 1.00 95.12 73 ARG A CA 1
ATOM 496 C C . ARG A 1 73 ? -8.296 -21.465 -17.788 1.00 95.12 73 ARG A C 1
ATOM 498 O O . ARG A 1 73 ? -8.150 -20.995 -18.918 1.00 95.12 73 ARG A O 1
ATOM 505 N N . LEU A 1 74 ? -7.563 -21.085 -16.742 1.00 94.19 74 LEU A N 1
ATOM 506 C CA . LEU A 1 74 ? -6.523 -20.059 -16.828 1.00 94.19 74 LEU A CA 1
ATOM 507 C C . LEU A 1 74 ? -5.370 -20.499 -17.741 1.00 94.19 74 LEU A C 1
ATOM 509 O O . LEU A 1 74 ? -4.959 -19.735 -18.614 1.00 94.19 74 LEU A O 1
ATOM 513 N N . GLU A 1 75 ? -4.902 -21.743 -17.610 1.00 95.06 75 GLU A N 1
ATOM 514 C CA . GLU A 1 75 ? -3.860 -22.312 -18.478 1.00 95.06 75 GLU A CA 1
ATOM 515 C C . GLU A 1 75 ? -4.315 -22.366 -19.947 1.00 95.06 75 GLU A C 1
ATOM 517 O O . GLU A 1 75 ? -3.576 -21.966 -20.853 1.00 95.06 75 GLU A O 1
ATOM 522 N N . ALA A 1 76 ? -5.567 -22.763 -20.203 1.00 92.81 76 ALA A N 1
ATOM 523 C CA . ALA A 1 76 ? -6.138 -22.752 -21.548 1.00 92.81 76 ALA A CA 1
ATOM 524 C C . ALA A 1 76 ? -6.255 -21.328 -22.130 1.00 92.81 76 ALA A C 1
ATOM 526 O O . ALA A 1 76 ? -6.001 -21.115 -23.321 1.00 92.81 76 ALA A O 1
ATOM 527 N N . GLN A 1 77 ? -6.614 -20.339 -21.307 1.00 93.69 77 GLN A N 1
ATOM 528 C CA . GLN A 1 77 ? -6.709 -18.939 -21.721 1.00 93.69 77 GLN A CA 1
ATOM 529 C C . GLN A 1 77 ? -5.327 -18.344 -22.026 1.00 93.69 77 GLN A C 1
ATOM 531 O O . GLN A 1 77 ? -5.159 -17.680 -23.052 1.00 93.69 77 GLN A O 1
ATOM 536 N N . GLN A 1 78 ? -4.319 -18.651 -21.205 1.00 93.06 78 GLN A N 1
ATOM 537 C CA . GLN A 1 78 ? -2.928 -18.257 -21.440 1.00 93.06 78 GLN A CA 1
ATOM 538 C C . GLN A 1 78 ? -2.367 -18.880 -22.726 1.00 93.06 78 GLN A C 1
ATOM 540 O O . GLN A 1 78 ? -1.744 -18.180 -23.527 1.00 93.06 78 GLN A O 1
ATOM 545 N N . ALA A 1 79 ? -2.648 -20.160 -22.989 1.00 91.31 79 ALA A N 1
ATOM 546 C CA . ALA A 1 79 ? -2.231 -20.825 -24.224 1.00 91.31 79 ALA A CA 1
ATOM 547 C C . ALA A 1 79 ? -2.848 -20.174 -25.477 1.00 91.31 79 ALA A C 1
ATOM 549 O O . ALA A 1 79 ? -2.153 -19.959 -26.475 1.00 91.31 79 ALA A O 1
ATOM 550 N N . ARG A 1 80 ? -4.136 -19.798 -25.424 1.00 94.19 80 ARG A N 1
ATOM 551 C CA . ARG A 1 80 ? -4.812 -19.076 -26.519 1.00 94.19 80 ARG A CA 1
ATOM 552 C C . ARG A 1 80 ? -4.211 -17.689 -26.752 1.00 94.19 80 ARG A C 1
ATOM 554 O O . ARG A 1 80 ? -3.974 -17.325 -27.903 1.00 94.19 80 ARG A O 1
ATOM 561 N N . ALA A 1 81 ? -3.921 -16.942 -25.687 1.00 84.81 81 ALA A N 1
ATOM 562 C CA . ALA A 1 81 ? -3.293 -15.624 -25.786 1.00 84.81 81 ALA A CA 1
ATOM 563 C C . ALA A 1 81 ? -1.877 -15.703 -26.386 1.00 84.81 81 ALA A C 1
ATOM 565 O O . ALA A 1 81 ? -1.541 -14.934 -27.288 1.00 84.81 81 ALA A O 1
ATOM 566 N N . ALA A 1 82 ? -1.071 -16.682 -25.961 1.00 85.62 82 ALA A N 1
ATOM 567 C CA . ALA A 1 82 ? 0.267 -16.911 -26.504 1.00 85.62 82 ALA A CA 1
ATOM 568 C C . ALA A 1 82 ? 0.236 -17.288 -27.998 1.00 85.62 82 ALA A C 1
ATOM 570 O O . ALA A 1 82 ? 1.049 -16.794 -28.784 1.00 85.62 82 ALA A O 1
ATOM 571 N N . ALA A 1 83 ? -0.724 -18.121 -28.413 1.00 86.44 83 ALA A N 1
ATOM 572 C CA . ALA A 1 83 ? -0.916 -18.471 -29.819 1.00 86.44 83 ALA A CA 1
ATOM 573 C C . ALA A 1 83 ? -1.320 -17.253 -30.670 1.00 86.44 83 ALA A C 1
ATOM 575 O O . ALA A 1 83 ? -0.765 -17.053 -31.752 1.00 86.44 83 ALA A O 1
ATOM 576 N N . ALA A 1 84 ? -2.226 -16.407 -30.166 1.00 81.69 84 ALA A N 1
ATOM 577 C CA . ALA A 1 84 ? -2.644 -15.181 -30.843 1.00 81.69 84 ALA A CA 1
ATOM 578 C C . ALA A 1 84 ? -1.486 -14.178 -30.996 1.00 81.69 84 ALA A C 1
ATOM 580 O O . ALA A 1 84 ? -1.280 -13.637 -32.083 1.00 81.69 84 ALA A O 1
ATOM 581 N N . ALA A 1 85 ? -0.673 -13.991 -29.952 1.00 79.25 85 ALA A N 1
ATOM 582 C CA . ALA A 1 85 ? 0.514 -13.136 -30.009 1.00 79.25 85 ALA A CA 1
ATOM 583 C C . ALA A 1 85 ? 1.543 -13.644 -31.035 1.00 79.25 85 ALA A C 1
ATOM 585 O O . ALA A 1 85 ? 2.104 -12.860 -31.801 1.00 79.25 85 ALA A O 1
ATOM 586 N N . LYS A 1 86 ? 1.750 -14.965 -31.111 1.00 84.94 86 LYS A N 1
ATOM 587 C CA . LYS A 1 86 ? 2.646 -15.579 -32.100 1.00 84.94 86 LYS A CA 1
ATOM 588 C C . LYS A 1 86 ? 2.136 -15.415 -33.536 1.00 84.94 86 LYS A C 1
ATOM 590 O O . LYS A 1 86 ? 2.944 -15.216 -34.438 1.00 84.94 86 LYS A O 1
ATOM 595 N N . ALA A 1 87 ? 0.820 -15.471 -33.745 1.00 76.81 87 ALA A N 1
ATOM 596 C CA . ALA A 1 87 ? 0.207 -15.220 -35.048 1.00 76.81 87 ALA A CA 1
ATOM 597 C C . ALA A 1 87 ? 0.326 -13.744 -35.471 1.00 76.81 87 ALA A C 1
ATOM 599 O O . ALA A 1 87 ? 0.627 -13.468 -36.628 1.00 76.81 87 ALA A O 1
ATOM 600 N N . ALA A 1 88 ? 0.165 -12.803 -34.535 1.00 73.06 88 ALA A N 1
ATOM 601 C CA . ALA A 1 88 ? 0.324 -11.371 -34.797 1.00 73.06 88 ALA A CA 1
ATOM 602 C C . ALA A 1 88 ? 1.785 -10.960 -35.069 1.00 73.06 88 ALA A C 1
ATOM 604 O O . ALA A 1 88 ? 2.033 -10.000 -35.793 1.00 73.06 88 ALA A O 1
ATOM 605 N N . ALA A 1 89 ? 2.755 -11.694 -34.515 1.00 68.19 89 ALA A N 1
ATOM 606 C CA . ALA A 1 89 ? 4.182 -11.451 -34.721 1.00 68.19 89 ALA A CA 1
ATOM 607 C C . ALA A 1 89 ? 4.746 -12.076 -36.012 1.00 68.19 89 ALA A C 1
ATOM 609 O O . ALA A 1 89 ? 5.930 -11.896 -36.304 1.00 68.19 89 ALA A O 1
ATOM 610 N N . ALA A 1 90 ? 3.943 -12.817 -36.784 1.00 66.12 90 ALA A N 1
ATOM 611 C CA . ALA A 1 90 ? 4.387 -13.345 -38.066 1.00 66.12 90 ALA A CA 1
ATOM 612 C C . ALA A 1 90 ? 4.529 -12.183 -39.072 1.00 66.12 90 ALA A C 1
ATOM 614 O O . ALA A 1 90 ? 3.530 -11.537 -39.396 1.00 66.12 90 ALA A O 1
ATOM 615 N N . PRO A 1 91 ? 5.741 -11.885 -39.578 1.00 57.28 91 PRO A N 1
ATOM 616 C CA . PRO A 1 91 ? 5.915 -10.837 -40.572 1.00 57.28 91 PRO A CA 1
ATOM 617 C C . PRO A 1 91 ? 5.140 -11.220 -41.835 1.00 57.28 91 PRO A C 1
ATOM 619 O O . PRO A 1 91 ? 5.278 -12.340 -42.334 1.00 57.28 91 PRO A O 1
ATOM 622 N N . ALA A 1 92 ? 4.322 -10.293 -42.341 1.00 53.00 92 ALA A N 1
ATOM 623 C CA . ALA A 1 92 ? 3.623 -10.446 -43.610 1.00 53.00 92 ALA A CA 1
ATOM 624 C C . ALA A 1 92 ? 4.641 -10.844 -44.688 1.00 53.00 92 ALA A C 1
ATOM 626 O O . ALA A 1 92 ? 5.548 -10.077 -45.017 1.00 53.00 92 ALA A O 1
ATOM 627 N N . ALA A 1 93 ? 4.533 -12.082 -45.170 1.00 46.94 93 ALA A N 1
ATOM 628 C CA . ALA A 1 93 ? 5.468 -12.643 -46.127 1.00 46.94 93 ALA A CA 1
ATOM 629 C C . ALA A 1 93 ? 5.443 -11.803 -47.410 1.00 46.94 93 ALA A C 1
ATOM 631 O O . ALA A 1 93 ? 4.457 -11.795 -48.147 1.00 46.94 93 ALA A O 1
ATOM 632 N N . ALA A 1 94 ? 6.535 -11.082 -47.663 1.00 51.22 94 ALA A N 1
ATOM 633 C CA . ALA A 1 94 ? 6.760 -10.407 -48.929 1.00 51.22 94 ALA A CA 1
ATOM 634 C C . ALA A 1 94 ? 6.829 -11.449 -50.068 1.00 51.22 94 ALA A C 1
ATOM 636 O O . ALA A 1 94 ? 7.373 -12.541 -49.866 1.00 51.22 94 ALA A O 1
ATOM 637 N N . PRO A 1 95 ? 6.295 -11.142 -51.263 1.00 51.31 95 PRO A N 1
ATOM 638 C CA . PRO A 1 95 ? 6.280 -12.076 -52.382 1.00 51.31 95 PRO A CA 1
ATOM 639 C C . PRO A 1 95 ? 7.704 -12.459 -52.806 1.00 51.31 95 PRO A C 1
ATOM 641 O O . PRO A 1 95 ? 8.585 -11.616 -52.974 1.00 51.31 95 PRO A O 1
ATOM 644 N N . ALA A 1 96 ? 7.911 -13.766 -52.959 1.00 46.16 96 ALA A N 1
ATOM 645 C CA . ALA A 1 96 ? 9.201 -14.402 -53.176 1.00 46.16 96 ALA A CA 1
ATOM 646 C C . ALA A 1 96 ? 9.865 -13.975 -54.499 1.00 46.16 96 ALA A C 1
ATOM 648 O O . ALA A 1 96 ? 9.519 -14.456 -55.578 1.00 46.16 96 ALA A O 1
ATOM 649 N N . GLY A 1 97 ? 10.887 -13.124 -54.395 1.00 48.03 97 GLY A N 1
ATOM 650 C CA . GLY A 1 97 ? 11.909 -12.952 -55.424 1.00 48.03 97 GLY A CA 1
ATOM 651 C C . GLY A 1 97 ? 12.881 -14.135 -55.411 1.00 48.03 97 GLY A C 1
ATOM 652 O O . GLY A 1 97 ? 13.489 -14.451 -54.391 1.00 48.03 97 GLY A O 1
ATOM 653 N N . ARG A 1 98 ? 13.006 -14.813 -56.554 1.00 53.72 98 ARG A N 1
ATOM 654 C CA . ARG A 1 98 ? 13.890 -15.966 -56.785 1.00 53.72 98 ARG A CA 1
ATOM 655 C C . ARG A 1 98 ? 15.362 -15.561 -56.614 1.00 53.72 98 ARG A C 1
ATOM 657 O O . ARG A 1 98 ? 15.861 -14.759 -57.397 1.00 53.72 98 ARG A O 1
ATOM 664 N N . ALA A 1 99 ? 16.061 -16.158 -55.648 1.00 46.56 99 ALA A N 1
ATOM 665 C CA . ALA A 1 99 ? 17.513 -16.036 -55.486 1.00 46.56 99 ALA A CA 1
ATOM 666 C C . ALA A 1 99 ? 18.248 -17.313 -55.960 1.00 46.56 99 ALA A C 1
ATOM 668 O O . ALA A 1 99 ? 17.681 -18.410 -55.885 1.00 46.56 99 ALA A O 1
ATOM 669 N N . PRO A 1 100 ? 19.490 -17.193 -56.472 1.00 54.41 100 PRO A N 1
ATOM 670 C CA . PRO A 1 100 ? 20.208 -18.278 -57.133 1.00 54.41 100 PRO A CA 1
ATOM 671 C C . PRO A 1 100 ? 20.893 -19.243 -56.154 1.00 54.41 100 PRO A C 1
ATOM 673 O O . PRO A 1 100 ? 21.351 -18.875 -55.075 1.00 54.41 100 PRO A O 1
ATOM 676 N N . ARG A 1 101 ? 20.987 -20.508 -56.584 1.00 48.91 101 ARG A N 1
ATOM 677 C CA . ARG A 1 101 ? 21.714 -21.598 -55.921 1.00 48.91 101 ARG A CA 1
ATOM 678 C C . ARG A 1 101 ? 23.226 -21.379 -56.030 1.00 48.91 101 ARG A C 1
ATOM 680 O O . ARG A 1 101 ? 23.770 -21.456 -57.125 1.00 48.91 101 ARG A O 1
ATOM 687 N N . GLY A 1 102 ? 23.894 -21.211 -54.891 1.00 45.69 102 GLY A N 1
ATOM 688 C CA . GLY A 1 102 ? 25.348 -21.300 -54.761 1.00 45.69 102 GLY A CA 1
ATOM 689 C C . GLY A 1 102 ? 25.717 -22.244 -53.621 1.00 45.69 102 GLY A C 1
ATOM 690 O O . GLY A 1 102 ? 25.479 -21.941 -52.456 1.00 45.69 102 GLY A O 1
ATOM 691 N N . SER A 1 103 ? 26.257 -23.413 -53.961 1.00 56.94 103 SER A N 1
ATOM 692 C CA . SER A 1 103 ? 26.759 -24.418 -53.025 1.00 56.94 103 SER A CA 1
ATOM 693 C C . SER A 1 103 ? 28.217 -24.134 -52.663 1.00 56.94 103 SER A C 1
ATOM 695 O O . SER A 1 103 ? 29.092 -24.259 -53.517 1.00 56.94 103 SER A O 1
ATOM 697 N N . GLY A 1 104 ? 28.488 -23.828 -51.397 1.00 44.81 104 GLY A N 1
ATOM 698 C CA . GLY A 1 104 ? 29.843 -23.741 -50.854 1.00 44.81 104 GLY A CA 1
ATOM 699 C C . GLY A 1 104 ? 29.872 -24.289 -49.434 1.00 44.81 104 GLY A C 1
ATOM 700 O O . GLY A 1 104 ? 29.463 -23.612 -48.498 1.00 44.81 104 GLY A O 1
ATOM 701 N N . ARG A 1 105 ? 30.319 -25.541 -49.280 1.00 52.97 105 ARG A N 1
ATOM 702 C CA . ARG A 1 105 ? 30.641 -26.140 -47.978 1.00 52.97 105 ARG A CA 1
ATOM 703 C C . ARG A 1 105 ? 31.938 -25.504 -47.481 1.00 52.97 105 ARG A C 1
ATOM 705 O O . ARG A 1 105 ? 32.981 -25.714 -48.089 1.00 52.97 105 ARG A O 1
ATOM 712 N N . GLY A 1 106 ? 31.867 -24.757 -46.386 1.00 46.19 106 GLY A N 1
ATOM 713 C CA . GLY A 1 106 ? 33.019 -24.207 -45.679 1.00 46.19 106 GLY A CA 1
ATOM 714 C C . GLY A 1 106 ? 32.754 -24.230 -44.179 1.00 46.19 106 GLY A C 1
ATOM 715 O O . GLY A 1 106 ? 31.722 -23.753 -43.719 1.00 46.19 106 GLY A O 1
ATOM 716 N N . ALA A 1 107 ? 33.658 -24.866 -43.444 1.00 49.72 107 ALA A N 1
ATOM 717 C CA . ALA A 1 107 ? 33.626 -25.106 -42.010 1.00 49.72 107 ALA A CA 1
ATOM 718 C C . ALA A 1 107 ? 33.289 -23.857 -41.165 1.00 49.72 107 ALA A C 1
ATOM 720 O O . ALA A 1 107 ? 34.086 -22.940 -41.036 1.00 49.72 107 ALA A O 1
ATOM 721 N N . GLY A 1 108 ? 32.106 -23.862 -40.551 1.00 53.75 108 GLY A N 1
ATOM 722 C CA . GLY A 1 108 ? 31.998 -24.125 -39.114 1.00 53.75 108 GLY A CA 1
ATOM 723 C C . GLY A 1 108 ? 32.723 -23.193 -38.143 1.00 53.75 108 GLY A C 1
ATOM 724 O O . GLY A 1 108 ? 33.368 -23.690 -37.226 1.00 53.75 108 GLY A O 1
ATOM 725 N N . THR A 1 109 ? 32.541 -21.879 -38.258 1.00 54.56 109 THR A N 1
ATOM 726 C CA . THR A 1 109 ? 32.695 -20.975 -37.105 1.00 54.56 109 THR A CA 1
ATOM 727 C C . THR A 1 109 ? 31.302 -20.464 -36.724 1.00 54.56 109 THR A C 1
ATOM 729 O O . THR A 1 109 ? 30.651 -19.821 -37.549 1.00 54.56 109 THR A O 1
ATOM 732 N N . PRO A 1 110 ? 30.774 -20.772 -35.524 1.00 54.91 110 PRO A N 1
ATOM 733 C CA . PRO A 1 110 ? 29.419 -20.386 -35.152 1.00 54.91 110 PRO A CA 1
ATOM 734 C C . PRO A 1 110 ? 29.353 -18.863 -35.016 1.00 54.91 110 PRO A C 1
ATOM 736 O O . PRO A 1 110 ? 29.894 -18.290 -34.074 1.00 54.91 110 PRO A O 1
ATOM 739 N N . TRP A 1 111 ? 28.674 -18.205 -35.957 1.00 55.16 111 TRP A N 1
ATOM 740 C CA . TRP A 1 111 ? 28.527 -16.743 -36.035 1.00 55.16 111 TRP A CA 1
ATOM 741 C C . TRP A 1 111 ? 28.018 -16.110 -34.721 1.00 55.16 111 TRP A C 1
ATOM 743 O O . TRP A 1 111 ? 28.334 -14.964 -34.401 1.00 55.16 111 TRP A O 1
ATOM 753 N N . LEU A 1 112 ? 27.318 -16.901 -33.897 1.00 53.53 112 LEU A N 1
ATOM 754 C CA . LEU A 1 112 ? 26.876 -16.539 -32.549 1.00 53.53 112 LEU A CA 1
ATOM 755 C C . LEU A 1 112 ? 28.024 -16.180 -31.584 1.00 53.53 112 LEU A C 1
ATOM 757 O O . LEU A 1 112 ? 27.848 -15.300 -30.748 1.00 53.53 112 LEU A O 1
ATOM 761 N N . VAL A 1 113 ? 29.211 -16.786 -31.703 1.00 54.06 113 VAL A N 1
ATOM 762 C CA . VAL A 1 113 ? 30.345 -16.498 -30.798 1.00 54.06 113 VAL A CA 1
ATOM 763 C C . VAL A 1 113 ? 30.998 -15.143 -31.118 1.00 54.06 113 VAL A C 1
ATOM 765 O O . VAL A 1 113 ? 31.439 -14.446 -30.204 1.00 54.06 113 VAL A O 1
ATOM 768 N N . CYS A 1 114 ? 30.977 -14.694 -32.379 1.00 53.97 114 CYS A N 1
ATOM 769 C CA . CYS A 1 114 ? 31.451 -13.354 -32.751 1.00 53.97 114 CYS A CA 1
ATOM 770 C C . CYS A 1 114 ? 30.479 -12.243 -32.319 1.00 53.97 114 CYS A C 1
ATOM 772 O O . CYS A 1 114 ? 30.928 -11.175 -31.907 1.00 53.97 114 CYS A O 1
ATOM 774 N N . PHE A 1 115 ? 29.165 -12.497 -32.335 1.00 53.50 115 PHE A N 1
ATOM 775 C CA . PHE A 1 115 ? 28.175 -11.505 -31.899 1.00 53.50 115 PHE A CA 1
ATOM 776 C C . PHE A 1 115 ? 28.217 -11.241 -30.386 1.00 53.50 115 PHE A C 1
ATOM 778 O O . PHE A 1 115 ? 28.109 -10.091 -29.964 1.00 53.50 115 PHE A O 1
ATOM 785 N N . PHE A 1 116 ? 28.442 -12.269 -29.561 1.00 52.62 116 PHE A N 1
ATOM 786 C CA . PHE A 1 116 ? 28.524 -12.089 -28.105 1.00 52.62 116 PHE A CA 1
ATOM 787 C C . PHE A 1 116 ? 29.915 -11.656 -27.610 1.00 52.62 116 PHE A C 1
ATOM 789 O O . PHE A 1 116 ? 30.002 -10.914 -26.632 1.00 52.62 116 PHE A O 1
ATOM 796 N N . GLY A 1 117 ? 31.002 -12.026 -28.300 1.00 53.28 117 GLY A N 1
ATOM 797 C CA . GLY A 1 117 ? 32.359 -11.575 -27.957 1.00 53.28 117 GLY A CA 1
ATOM 798 C C . GLY A 1 117 ? 32.595 -10.071 -28.167 1.00 53.28 117 GLY A C 1
ATOM 799 O O . GLY A 1 117 ? 33.382 -9.471 -27.437 1.00 53.28 117 GLY A O 1
ATOM 800 N N . ALA A 1 118 ? 31.879 -9.446 -29.110 1.00 52.84 118 ALA A N 1
ATOM 801 C CA . ALA A 1 118 ? 31.942 -8.004 -29.370 1.00 52.84 118 ALA A CA 1
ATOM 802 C C . ALA A 1 118 ? 31.090 -7.159 -28.401 1.00 52.84 118 ALA A C 1
ATOM 804 O O . ALA A 1 118 ? 31.334 -5.960 -28.258 1.00 52.84 118 ALA A O 1
ATOM 805 N N . LEU A 1 119 ? 30.115 -7.766 -27.712 1.00 51.72 119 LEU A N 1
ATOM 806 C CA . LEU A 1 119 ? 29.279 -7.068 -26.729 1.00 51.72 119 LEU A CA 1
ATOM 807 C C . LEU A 1 119 ? 29.904 -6.997 -25.330 1.00 51.72 119 LEU A C 1
ATOM 809 O O . LEU A 1 119 ? 29.427 -6.219 -24.503 1.00 51.72 119 LEU A O 1
ATOM 813 N N . TRP A 1 120 ? 30.972 -7.754 -25.049 1.00 55.97 120 TRP A N 1
ATOM 814 C CA . TRP A 1 120 ? 31.668 -7.645 -23.768 1.00 55.97 120 TRP A CA 1
ATOM 815 C C . TRP A 1 120 ? 32.696 -6.503 -23.817 1.00 55.97 120 TRP A C 1
ATOM 817 O O . TRP A 1 120 ? 33.669 -6.567 -24.572 1.00 55.97 120 TRP A O 1
ATOM 827 N N . PRO A 1 121 ? 32.521 -5.429 -23.029 1.00 56.19 121 PRO A N 1
ATOM 828 C CA . PRO A 1 121 ? 33.253 -4.192 -23.246 1.00 56.19 121 PRO A CA 1
ATOM 829 C C . PRO A 1 121 ? 34.705 -4.290 -22.766 1.00 56.19 121 PRO A C 1
ATOM 831 O O . PRO A 1 121 ? 35.001 -4.100 -21.584 1.00 56.19 121 PRO A O 1
ATOM 834 N N . ARG A 1 122 ? 35.644 -4.490 -23.695 1.00 63.03 122 ARG A N 1
ATOM 835 C CA . ARG A 1 122 ? 37.038 -4.067 -23.500 1.00 63.03 122 ARG A CA 1
ATOM 836 C C . ARG A 1 122 ? 37.163 -2.602 -23.922 1.00 63.03 122 ARG A C 1
ATOM 838 O O . ARG A 1 122 ? 37.428 -2.299 -25.077 1.00 63.03 122 ARG A O 1
ATOM 845 N N . GLY A 1 123 ? 36.913 -1.689 -22.982 1.00 78.31 123 GLY A N 1
ATOM 846 C CA . GLY A 1 123 ? 37.115 -0.245 -23.163 1.00 78.31 123 GLY A CA 1
ATOM 847 C C . GLY A 1 123 ? 35.918 0.630 -22.779 1.00 78.31 123 GLY A C 1
ATOM 848 O O . GLY A 1 123 ? 34.793 0.160 -22.599 1.00 78.31 123 GLY A O 1
ATOM 849 N N . PHE A 1 124 ? 36.173 1.934 -22.654 1.00 80.69 124 PHE A N 1
ATOM 850 C CA . PHE A 1 124 ? 35.200 2.943 -22.214 1.00 80.69 124 PHE A CA 1
ATOM 851 C C . PHE A 1 124 ? 33.964 3.028 -23.130 1.00 80.69 124 PHE A C 1
ATOM 853 O O . PHE A 1 124 ? 32.834 3.064 -22.648 1.00 80.69 124 PHE A O 1
ATOM 860 N N . ALA A 1 125 ? 34.160 2.951 -24.450 1.00 77.31 125 ALA A N 1
ATOM 861 C CA . ALA A 1 125 ? 33.075 3.038 -25.431 1.00 77.31 125 ALA A CA 1
ATOM 862 C C . ALA A 1 125 ? 32.071 1.869 -25.349 1.00 77.31 125 ALA A C 1
ATOM 864 O O . ALA A 1 125 ? 30.871 2.065 -25.556 1.00 77.31 125 ALA A O 1
ATOM 865 N N . GLY A 1 126 ? 32.539 0.662 -25.015 1.00 77.81 126 GLY A N 1
ATOM 866 C CA . GLY A 1 126 ? 31.659 -0.490 -24.813 1.00 77.81 126 GLY A CA 1
ATOM 867 C C . GLY A 1 126 ? 30.825 -0.358 -23.534 1.00 77.81 126 GLY A C 1
ATOM 868 O O . GLY A 1 126 ? 29.637 -0.669 -23.539 1.00 77.81 126 GLY A O 1
ATOM 869 N N . ARG A 1 127 ? 31.419 0.174 -22.453 1.00 84.62 127 ARG A N 1
ATOM 870 C CA . ARG A 1 127 ? 30.707 0.417 -21.185 1.00 84.62 127 ARG A CA 1
ATOM 871 C C . ARG A 1 127 ? 29.586 1.446 -21.346 1.00 84.62 127 ARG A C 1
ATOM 873 O O . ARG A 1 127 ? 28.497 1.220 -20.832 1.00 84.62 127 ARG A O 1
ATOM 880 N N . LEU A 1 128 ? 29.824 2.524 -22.099 1.00 86.06 128 LEU A N 1
ATOM 881 C CA . LEU A 1 128 ? 28.792 3.522 -22.409 1.00 86.06 128 LEU A CA 1
ATOM 882 C C . LEU A 1 128 ? 27.633 2.931 -23.222 1.00 86.06 128 LEU A C 1
ATOM 884 O O . LEU A 1 128 ? 26.476 3.213 -22.930 1.00 86.06 128 LEU A O 1
ATOM 888 N N . SER A 1 129 ? 27.938 2.077 -24.202 1.00 86.12 129 SER A N 1
ATOM 889 C CA . SER A 1 129 ? 26.916 1.434 -25.041 1.00 86.12 129 SER A CA 1
ATOM 890 C C . SER A 1 129 ? 26.020 0.509 -24.209 1.00 86.12 129 SER A C 1
ATOM 892 O O . SER A 1 129 ? 24.798 0.595 -24.277 1.00 86.12 129 SER A O 1
ATOM 894 N N . PHE A 1 130 ? 26.618 -0.323 -23.352 1.00 87.81 130 PHE A N 1
ATOM 895 C CA . PHE A 1 130 ? 25.862 -1.201 -22.457 1.00 87.81 130 PHE A CA 1
ATOM 896 C C . PHE A 1 130 ? 25.033 -0.421 -21.426 1.00 87.81 130 PHE A C 1
ATOM 898 O O . PHE A 1 130 ? 23.859 -0.728 -21.227 1.00 87.81 130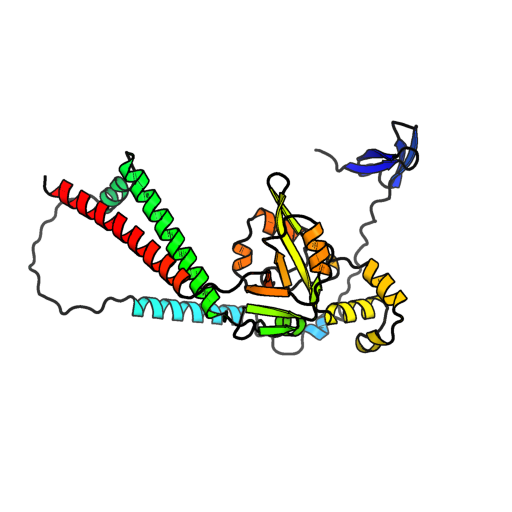 PHE A O 1
ATOM 905 N N . GLY A 1 131 ? 25.608 0.625 -20.820 1.00 90.69 131 GLY A N 1
ATOM 906 C CA . GLY A 1 131 ? 24.877 1.517 -19.916 1.00 90.69 131 GLY A CA 1
ATOM 907 C C . GLY A 1 131 ? 23.673 2.175 -20.594 1.00 90.69 131 GLY A C 1
ATOM 908 O O . GLY A 1 131 ? 22.598 2.237 -20.003 1.00 90.69 131 GLY A O 1
ATOM 909 N N . GLY A 1 132 ? 23.825 2.578 -21.859 1.00 92.00 132 GLY A N 1
ATOM 910 C CA . GLY A 1 132 ? 22.719 3.056 -22.680 1.00 92.00 132 GLY A CA 1
ATOM 911 C C . GLY A 1 132 ? 21.617 2.006 -22.836 1.00 92.00 132 GLY A C 1
ATOM 912 O O . GLY A 1 132 ? 20.471 2.279 -22.509 1.00 92.00 132 GLY A O 1
ATOM 913 N N . LEU A 1 133 ? 21.943 0.779 -23.252 1.00 92.75 133 LEU A N 1
ATOM 914 C CA . LEU A 1 133 ? 20.937 -0.284 -23.409 1.00 92.75 133 LEU A CA 1
ATOM 915 C C . LEU A 1 133 ? 20.157 -0.562 -22.117 1.00 92.75 133 LEU A C 1
ATOM 917 O O . LEU A 1 133 ? 18.936 -0.701 -22.170 1.00 92.75 133 LEU A O 1
ATOM 921 N N . LEU A 1 134 ? 20.836 -0.601 -20.966 1.00 93.56 134 LEU A N 1
ATOM 922 C CA . LEU A 1 134 ? 20.179 -0.787 -19.669 1.00 93.56 134 LEU A CA 1
ATOM 923 C C . LEU A 1 134 ? 19.248 0.376 -19.325 1.00 93.56 134 LEU A C 1
ATOM 925 O O . LEU A 1 134 ? 18.105 0.149 -18.933 1.00 93.56 134 LEU A O 1
ATOM 929 N N . LEU A 1 135 ? 19.717 1.613 -19.498 1.00 94.88 135 LEU A N 1
ATOM 930 C CA . LEU A 1 135 ? 18.922 2.806 -19.223 1.00 94.88 135 LEU A CA 1
ATOM 931 C C . LEU A 1 135 ? 17.702 2.894 -20.151 1.00 94.88 135 LEU A C 1
ATOM 933 O O . LEU A 1 135 ? 16.590 3.144 -19.695 1.00 94.88 135 LEU A O 1
ATOM 937 N N . GLY A 1 136 ? 17.894 2.640 -21.447 1.00 94.81 136 GLY A N 1
ATOM 938 C CA . GLY A 1 136 ? 16.819 2.630 -22.437 1.00 94.81 136 GLY A CA 1
ATOM 939 C C . GLY A 1 136 ? 15.794 1.531 -22.162 1.00 94.81 136 GLY A C 1
ATOM 940 O O . GLY A 1 136 ? 14.594 1.797 -22.179 1.00 94.81 136 GLY A O 1
ATOM 941 N N . GLY A 1 137 ? 16.253 0.324 -21.815 1.00 94.94 137 GLY A N 1
ATOM 942 C CA . GLY A 1 137 ? 15.385 -0.771 -21.383 1.00 94.94 137 GLY A CA 1
ATOM 943 C C . GLY A 1 137 ? 14.581 -0.429 -20.127 1.00 94.94 137 GLY A C 1
ATOM 944 O O . GLY A 1 137 ? 13.373 -0.655 -20.099 1.00 94.94 137 GLY A O 1
ATOM 945 N N . ALA A 1 138 ? 15.213 0.182 -19.121 1.00 93.25 138 ALA A N 1
ATOM 946 C CA . ALA A 1 138 ? 14.537 0.619 -17.900 1.00 93.25 138 ALA A CA 1
ATOM 947 C C . ALA A 1 138 ? 13.429 1.649 -18.185 1.00 93.25 138 ALA A C 1
ATOM 949 O O . ALA A 1 138 ? 12.331 1.521 -17.646 1.00 93.25 138 ALA A O 1
ATOM 950 N N . PHE A 1 139 ? 13.669 2.618 -19.077 1.00 94.62 139 PHE A N 1
ATOM 951 C CA . PHE A 1 139 ? 12.645 3.585 -19.488 1.00 94.62 139 PHE A CA 1
ATOM 952 C C . PHE A 1 139 ? 11.464 2.944 -20.220 1.00 94.62 139 PHE A C 1
ATOM 954 O O . PHE A 1 139 ? 10.324 3.344 -19.989 1.00 94.62 139 PHE A O 1
ATOM 961 N N . ILE A 1 140 ? 11.714 1.942 -21.069 1.00 94.56 140 ILE A N 1
ATOM 962 C CA . ILE A 1 140 ? 10.643 1.199 -21.744 1.00 94.56 140 ILE A CA 1
ATOM 963 C C . ILE A 1 140 ? 9.802 0.443 -20.712 1.00 94.56 140 ILE A C 1
ATOM 965 O O . ILE A 1 140 ? 8.581 0.557 -20.738 1.00 94.56 140 ILE A O 1
ATOM 969 N N . VAL A 1 141 ? 10.434 -0.285 -19.784 1.00 91.94 141 VAL A N 1
ATOM 970 C CA . VAL A 1 141 ? 9.722 -1.030 -18.730 1.00 91.94 141 VAL A CA 1
ATOM 971 C C . VAL A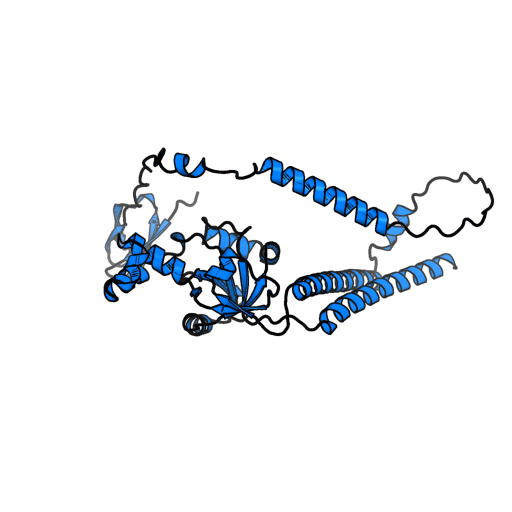 1 141 ? 8.898 -0.086 -17.855 1.00 91.94 141 VAL A C 1
ATOM 973 O O . VAL A 1 141 ? 7.712 -0.333 -17.645 1.00 91.94 141 VAL A O 1
ATOM 976 N N . TYR A 1 142 ? 9.493 1.024 -17.408 1.00 91.94 142 TYR A N 1
ATOM 977 C CA . TYR A 1 142 ? 8.792 2.057 -16.646 1.00 91.94 142 TYR A CA 1
ATOM 978 C C . TYR A 1 142 ? 7.596 2.620 -17.423 1.00 91.94 142 TYR A C 1
ATOM 980 O O . TYR A 1 142 ? 6.487 2.683 -16.899 1.00 91.94 142 TYR A O 1
ATOM 988 N N . GLY A 1 143 ? 7.798 2.973 -18.693 1.00 91.50 143 GLY A N 1
ATOM 989 C CA . GLY A 1 143 ? 6.748 3.530 -19.535 1.00 91.50 143 GLY A CA 1
ATOM 990 C C . GLY A 1 143 ? 5.604 2.548 -19.806 1.00 91.50 143 GLY A C 1
ATOM 991 O O . GLY A 1 143 ? 4.446 2.954 -19.776 1.00 91.50 143 GLY A O 1
ATOM 992 N N . VAL A 1 144 ? 5.897 1.259 -20.014 1.00 91.81 144 VAL A N 1
ATOM 993 C CA . VAL A 1 144 ? 4.876 0.202 -20.159 1.00 91.81 144 VAL A CA 1
ATOM 994 C C . VAL A 1 144 ? 4.091 0.020 -18.861 1.00 91.81 144 VAL A C 1
ATOM 996 O O . VAL A 1 144 ? 2.866 -0.092 -18.901 1.00 91.81 144 VAL A O 1
ATOM 999 N N . HIS A 1 145 ? 4.774 0.036 -17.715 1.00 89.44 145 HIS A N 1
ATOM 1000 C CA . HIS A 1 145 ? 4.122 -0.061 -16.414 1.00 89.44 145 HIS A CA 1
ATOM 1001 C C . HIS A 1 145 ? 3.169 1.121 -16.174 1.00 89.44 145 HIS A C 1
ATOM 1003 O O . HIS A 1 145 ? 1.994 0.912 -15.880 1.00 89.44 145 HIS A O 1
ATOM 1009 N N . GLU A 1 146 ? 3.625 2.355 -16.403 1.00 90.00 146 GLU A N 1
ATOM 1010 C CA . GLU A 1 146 ? 2.788 3.553 -16.259 1.00 90.00 146 GLU A CA 1
ATOM 1011 C C . GLU A 1 146 ? 1.630 3.572 -17.272 1.00 90.00 146 GLU A C 1
ATOM 1013 O O . GLU A 1 146 ? 0.511 3.968 -16.947 1.00 90.00 146 GLU A O 1
ATOM 1018 N N . HIS A 1 147 ? 1.854 3.067 -18.490 1.00 89.94 147 HIS A N 1
ATOM 1019 C CA . HIS A 1 147 ? 0.796 2.911 -19.489 1.00 89.94 147 HIS A CA 1
ATOM 1020 C C . HIS A 1 147 ? -0.296 1.934 -19.031 1.00 89.94 147 HIS A C 1
ATOM 1022 O O . HIS A 1 147 ? -1.478 2.193 -19.264 1.00 89.94 147 HIS A O 1
ATOM 1028 N N . SER A 1 148 ? 0.082 0.841 -18.360 1.00 89.81 148 SER A N 1
ATOM 1029 C CA . SER A 1 148 ? -0.867 -0.118 -17.784 1.00 89.81 148 SER A CA 1
ATOM 1030 C C . SER A 1 148 ? -1.705 0.519 -16.676 1.00 89.81 148 SER A C 1
ATOM 1032 O O . SER A 1 148 ? -2.921 0.348 -16.657 1.00 89.81 148 SER A O 1
ATOM 1034 N N . ILE A 1 149 ? -1.074 1.297 -15.791 1.00 87.56 149 ILE A N 1
ATOM 1035 C CA . ILE A 1 149 ? -1.757 1.999 -14.693 1.00 87.56 149 ILE A CA 1
ATOM 1036 C C . ILE A 1 149 ? -2.751 3.019 -15.251 1.00 87.56 149 ILE A C 1
ATOM 1038 O O . ILE A 1 149 ? -3.902 3.073 -14.824 1.00 87.56 149 ILE A O 1
ATOM 1042 N N . ARG A 1 150 ? -2.348 3.776 -16.276 1.00 86.94 150 ARG A N 1
ATOM 1043 C CA . ARG A 1 150 ? -3.225 4.727 -16.971 1.00 86.94 150 ARG A CA 1
ATOM 1044 C C . ARG A 1 150 ? -4.438 4.051 -17.607 1.00 86.94 150 ARG A C 1
ATOM 1046 O O . ARG A 1 150 ? -5.505 4.648 -17.661 1.00 86.94 150 ARG A O 1
ATOM 1053 N N . GLY A 1 151 ? -4.290 2.818 -18.093 1.00 89.56 151 GLY A N 1
ATOM 1054 C CA . GLY A 1 151 ? -5.415 2.044 -18.621 1.00 89.56 151 GLY A CA 1
ATOM 1055 C C . GLY A 1 151 ? -6.528 1.820 -17.591 1.00 89.56 151 GLY A C 1
ATOM 1056 O O . GLY A 1 151 ? -7.668 1.593 -17.982 1.00 89.56 151 GLY A O 1
ATOM 1057 N N . GLN A 1 152 ? -6.202 1.919 -16.300 1.00 91.56 152 GLN A N 1
ATOM 1058 C CA . GLN A 1 152 ? -7.121 1.695 -15.190 1.00 91.56 152 GLN A CA 1
ATOM 1059 C C . GLN A 1 152 ? -7.469 2.976 -14.419 1.00 91.56 152 GLN A C 1
ATOM 1061 O O . GLN A 1 152 ? -8.396 2.933 -13.626 1.00 91.56 152 GLN A O 1
ATOM 1066 N N . ALA A 1 153 ? -6.773 4.103 -14.619 1.00 94.31 153 ALA A N 1
ATOM 1067 C CA . ALA A 1 153 ? -6.935 5.327 -13.825 1.00 94.31 153 ALA A CA 1
ATOM 1068 C C . ALA A 1 153 ? -7.295 6.552 -14.685 1.00 94.31 153 ALA A C 1
ATOM 1070 O O . ALA A 1 153 ? -6.584 6.903 -15.629 1.00 94.31 153 ALA A O 1
ATOM 1071 N N . LYS A 1 154 ? -8.376 7.248 -14.319 1.00 94.81 154 LYS A N 1
ATOM 1072 C CA . LYS A 1 154 ? -8.814 8.511 -14.930 1.00 94.81 154 LYS A CA 1
ATOM 1073 C C . LYS A 1 154 ? -8.240 9.704 -14.159 1.00 94.81 154 LYS A C 1
ATOM 1075 O O . LYS A 1 154 ? -7.940 9.614 -12.972 1.00 94.81 154 LYS A O 1
ATOM 1080 N N . HIS A 1 155 ? -8.106 10.848 -14.831 1.00 93.56 155 HIS A N 1
ATOM 1081 C CA . HIS A 1 155 ? -7.584 12.067 -14.200 1.00 93.56 155 HIS A CA 1
ATOM 1082 C C . HIS A 1 155 ? -8.459 12.567 -13.048 1.00 93.56 155 HIS A C 1
ATOM 1084 O O . HIS A 1 155 ? -7.928 12.964 -12.015 1.00 93.56 155 HIS A O 1
ATOM 1090 N N . GLU A 1 156 ? -9.779 12.526 -13.213 1.00 96.50 156 GLU A N 1
ATOM 1091 C CA . GLU A 1 156 ? -10.713 12.872 -12.147 1.00 96.50 156 GLU A CA 1
ATOM 1092 C C . GLU A 1 156 ? -10.859 11.679 -11.192 1.00 96.50 156 GLU A C 1
ATOM 1094 O O . GLU A 1 156 ? -11.152 10.569 -11.656 1.00 96.50 156 GLU A O 1
ATOM 1099 N N . PRO A 1 157 ? -10.602 11.858 -9.885 1.00 97.56 157 PRO A N 1
ATOM 1100 C CA . PRO A 1 157 ? -10.739 10.771 -8.933 1.00 97.56 157 PRO A CA 1
ATOM 1101 C C . PRO A 1 157 ? -12.215 10.419 -8.731 1.00 97.56 157 PRO A C 1
ATOM 1103 O O . PRO A 1 157 ? -13.073 11.300 -8.692 1.00 97.56 157 PRO A O 1
ATOM 1106 N N . GLN A 1 158 ? -12.517 9.134 -8.554 1.00 97.62 158 GLN A N 1
ATOM 1107 C CA . GLN A 1 158 ? -13.851 8.704 -8.132 1.00 97.62 158 GLN A CA 1
ATOM 1108 C C . GLN A 1 158 ? -13.919 8.548 -6.612 1.00 97.62 158 GLN A C 1
ATOM 1110 O O . GLN A 1 158 ? -12.993 8.044 -5.983 1.00 97.62 158 GLN A O 1
ATOM 1115 N N . ARG A 1 159 ? -15.030 8.945 -6.002 1.00 98.25 159 ARG A N 1
ATOM 1116 C CA . ARG A 1 159 ? -15.251 8.736 -4.569 1.00 98.25 159 ARG A CA 1
ATOM 1117 C C . ARG A 1 159 ? -15.822 7.338 -4.337 1.00 98.25 159 ARG A C 1
ATOM 1119 O O . ARG A 1 159 ? -16.806 6.984 -4.982 1.00 98.25 159 ARG A O 1
ATOM 1126 N N . ILE A 1 160 ? -15.208 6.548 -3.457 1.00 98.25 160 ILE A N 1
ATOM 1127 C CA . ILE A 1 160 ? -15.632 5.171 -3.169 1.00 98.25 160 ILE A CA 1
ATOM 1128 C C . ILE A 1 160 ? -15.420 4.823 -1.694 1.00 98.25 160 ILE A C 1
ATOM 1130 O O . ILE A 1 160 ? -14.356 5.070 -1.124 1.00 98.25 160 ILE A O 1
ATOM 1134 N N . ASP A 1 161 ? -16.426 4.199 -1.088 1.00 98.19 161 ASP A N 1
ATOM 1135 C CA . ASP A 1 161 ? -16.341 3.743 0.298 1.00 98.19 161 ASP A CA 1
ATOM 1136 C C . ASP A 1 161 ? -15.434 2.517 0.407 1.00 98.19 161 ASP A C 1
ATOM 1138 O O . ASP A 1 161 ? -15.432 1.645 -0.466 1.00 98.19 161 ASP A O 1
ATOM 1142 N N . CYS A 1 162 ? -14.695 2.410 1.512 1.00 98.00 162 CYS A N 1
ATOM 1143 C CA . CYS A 1 162 ? -13.755 1.314 1.736 1.00 98.00 162 CYS A CA 1
ATOM 1144 C C . CYS A 1 162 ? -14.421 -0.064 1.623 1.00 98.00 162 CYS A C 1
ATOM 1146 O O . CYS A 1 162 ? -13.869 -0.970 1.006 1.00 98.00 162 CYS A O 1
ATOM 1148 N N . GLU A 1 163 ? -15.641 -0.225 2.136 1.00 97.44 163 GLU A N 1
ATOM 1149 C CA . GLU A 1 163 ? -16.377 -1.485 2.013 1.00 97.44 163 GLU A CA 1
ATOM 1150 C C . GLU A 1 163 ? -16.735 -1.824 0.556 1.00 97.44 163 GLU A C 1
ATOM 1152 O O . GLU A 1 163 ? -16.582 -2.970 0.125 1.00 97.44 163 GLU A O 1
ATOM 1157 N N . THR A 1 164 ? -17.170 -0.826 -0.216 1.00 97.81 164 THR A N 1
ATOM 1158 C CA . THR A 1 164 ? -17.489 -0.979 -1.640 1.00 97.81 164 THR A CA 1
ATOM 1159 C C . THR A 1 164 ? -16.238 -1.339 -2.433 1.00 97.81 164 THR A C 1
ATOM 1161 O O . THR A 1 164 ? -16.271 -2.290 -3.213 1.00 97.81 164 THR A O 1
ATOM 1164 N N . LEU A 1 165 ? -15.114 -0.661 -2.171 1.00 97.19 165 LEU A N 1
ATOM 1165 C CA . LEU A 1 165 ? -13.825 -0.957 -2.796 1.00 97.19 165 LEU A CA 1
ATOM 1166 C C . LEU A 1 165 ? -13.372 -2.394 -2.509 1.00 97.19 165 LEU A C 1
ATOM 1168 O O . LEU A 1 165 ? -12.945 -3.094 -3.420 1.00 97.19 165 LEU A O 1
ATOM 1172 N N . LEU A 1 166 ? -13.493 -2.859 -1.264 1.00 96.06 166 LEU A N 1
ATOM 1173 C CA . LEU A 1 166 ? -13.093 -4.218 -0.889 1.00 96.06 166 LEU A CA 1
ATOM 1174 C C . LEU A 1 166 ? -13.957 -5.299 -1.558 1.00 96.06 166 LEU A C 1
ATOM 1176 O O . LEU A 1 166 ? -13.449 -6.371 -1.883 1.00 96.06 166 LEU A O 1
ATOM 1180 N N . LYS A 1 167 ? -15.251 -5.029 -1.771 1.00 96.19 167 LYS A N 1
ATOM 1181 C CA . LYS A 1 167 ? -16.200 -5.983 -2.372 1.00 96.19 167 LYS A CA 1
ATOM 1182 C C . LYS A 1 167 ? -16.169 -5.991 -3.898 1.00 96.19 167 LYS A C 1
ATOM 1184 O O . LYS A 1 167 ? -16.289 -7.053 -4.500 1.00 96.19 167 LYS A O 1
ATOM 1189 N N . GLN A 1 168 ? -16.082 -4.816 -4.515 1.00 96.88 168 GLN A N 1
ATOM 1190 C CA . GLN A 1 168 ? -16.288 -4.628 -5.956 1.00 96.88 168 GLN A CA 1
ATOM 1191 C C . GLN A 1 168 ? -15.003 -4.236 -6.694 1.00 96.88 168 GLN A C 1
ATOM 1193 O O . GLN A 1 168 ? -14.967 -4.262 -7.924 1.00 96.88 168 GLN A O 1
ATOM 1198 N N . GLY A 1 169 ? -13.941 -3.896 -5.963 1.00 96.44 169 GLY A N 1
ATOM 1199 C CA . GLY A 1 169 ? -12.738 -3.302 -6.527 1.00 96.44 169 GLY A CA 1
ATOM 1200 C C . GLY A 1 169 ? -12.955 -1.843 -6.950 1.00 96.44 169 GLY A C 1
ATOM 1201 O O . GLY A 1 169 ? -14.020 -1.265 -6.728 1.00 96.44 169 GLY A O 1
ATOM 1202 N N . PRO A 1 170 ? -11.943 -1.217 -7.573 1.00 96.12 170 PRO A N 1
ATOM 1203 C CA . PRO A 1 170 ? -12.000 0.180 -8.001 1.00 96.12 170 PRO A CA 1
ATOM 1204 C C . PRO A 1 170 ? -12.827 0.401 -9.285 1.00 96.12 170 PRO A C 1
ATOM 1206 O O . PRO A 1 170 ? -12.775 1.479 -9.867 1.00 96.12 170 PRO A O 1
ATOM 1209 N N . GLY A 1 171 ? -13.572 -0.589 -9.782 1.00 95.31 171 GLY A N 1
ATOM 1210 C CA . GLY A 1 171 ? -14.363 -0.438 -11.008 1.00 95.31 171 GLY A CA 1
ATOM 1211 C C . GLY A 1 171 ? -13.515 -0.033 -12.222 1.00 95.31 171 GLY A C 1
ATOM 1212 O O . GLY A 1 171 ? -12.533 -0.698 -12.545 1.00 95.31 171 GLY A O 1
ATOM 1213 N N . ASP A 1 172 ? -13.903 1.050 -12.903 1.00 94.56 172 ASP A N 1
ATOM 1214 C CA . ASP A 1 172 ? -13.235 1.560 -14.109 1.00 94.56 172 ASP A CA 1
ATOM 1215 C C . ASP A 1 172 ? -12.252 2.720 -13.846 1.00 94.56 172 ASP A C 1
ATOM 1217 O O . ASP A 1 172 ? -11.751 3.335 -14.794 1.00 94.56 172 ASP A O 1
ATOM 1221 N N . ASN A 1 173 ? -11.993 3.037 -12.571 1.00 96.38 173 ASN A N 1
ATOM 1222 C CA . ASN A 1 173 ? -11.107 4.125 -12.179 1.00 96.38 173 ASN A CA 1
ATOM 1223 C C . ASN A 1 173 ? -10.331 3.828 -10.883 1.00 96.38 173 ASN A C 1
ATOM 1225 O O . ASN A 1 173 ? -10.804 4.022 -9.769 1.00 96.38 173 ASN A O 1
ATOM 1229 N N . ALA A 1 174 ? -9.072 3.437 -11.026 1.00 96.25 174 ALA A N 1
ATOM 1230 C CA . ALA A 1 174 ? -8.148 3.198 -9.927 1.00 96.25 174 ALA A CA 1
ATOM 1231 C C . ALA A 1 174 ? -7.722 4.475 -9.182 1.00 96.25 174 ALA A C 1
ATOM 1233 O O . ALA A 1 174 ? -7.179 4.362 -8.085 1.00 96.25 174 ALA A O 1
ATOM 1234 N N . HIS A 1 175 ? -7.953 5.671 -9.735 1.00 97.00 175 HIS A N 1
ATOM 1235 C CA . HIS A 1 175 ? -7.729 6.932 -9.028 1.00 97.00 175 HIS A CA 1
ATOM 1236 C C . HIS A 1 175 ? -8.963 7.258 -8.187 1.00 97.00 175 HIS A C 1
ATOM 1238 O O . HIS A 1 175 ? -10.035 7.543 -8.728 1.00 97.00 175 HIS A O 1
ATOM 1244 N N . ILE A 1 176 ? -8.823 7.176 -6.864 1.00 97.94 176 ILE A N 1
ATOM 1245 C CA . ILE A 1 176 ? -9.953 7.231 -5.941 1.00 97.94 176 ILE A CA 1
ATOM 1246 C C . ILE A 1 176 ? -9.759 8.234 -4.802 1.00 97.94 176 ILE A C 1
ATOM 1248 O O . ILE A 1 176 ? -8.640 8.561 -4.405 1.00 97.94 176 ILE A O 1
ATOM 1252 N N . ILE A 1 177 ? -10.891 8.643 -4.237 1.00 98.31 177 ILE A N 1
ATOM 1253 C CA . ILE A 1 177 ? -11.022 9.226 -2.905 1.00 98.31 177 ILE A CA 1
ATOM 1254 C C . ILE A 1 177 ? -11.705 8.169 -2.035 1.00 98.31 177 ILE A C 1
ATOM 1256 O O . ILE A 1 177 ? -12.891 7.887 -2.212 1.00 98.31 177 ILE A O 1
ATOM 1260 N N . LEU A 1 178 ? -10.938 7.559 -1.137 1.00 98.38 178 LEU A N 1
ATOM 1261 C CA . LEU A 1 178 ? -11.400 6.527 -0.219 1.00 98.38 178 LEU A CA 1
ATOM 1262 C C . LEU A 1 178 ? -12.118 7.155 0.980 1.00 98.38 178 LEU A C 1
ATOM 1264 O O . LEU A 1 178 ? -11.515 7.924 1.730 1.00 98.38 178 LEU A O 1
ATOM 1268 N N . THR A 1 179 ? -13.370 6.764 1.194 1.00 98.44 179 THR A N 1
ATOM 1269 C CA . THR A 1 179 ? -14.211 7.164 2.335 1.00 98.44 179 THR A CA 1
ATOM 1270 C C . THR A 1 179 ? -14.514 5.999 3.276 1.00 98.44 179 THR A C 1
ATOM 1272 O O . THR A 1 179 ? -14.212 4.842 2.977 1.00 98.44 179 THR A O 1
ATOM 1275 N N . ASP A 1 180 ? -15.084 6.307 4.448 1.00 97.56 180 ASP A N 1
ATOM 1276 C CA . ASP A 1 180 ? -15.555 5.328 5.443 1.00 97.56 180 ASP A CA 1
ATOM 1277 C C . ASP A 1 180 ? -14.517 4.267 5.821 1.00 97.56 180 ASP A C 1
ATOM 1279 O O . ASP A 1 180 ? -14.794 3.069 5.963 1.00 97.56 180 ASP A O 1
ATOM 1283 N N . HIS A 1 181 ? -13.290 4.734 6.007 1.00 97.62 181 HIS A N 1
ATOM 1284 C CA . HIS A 1 181 ? -12.146 3.912 6.344 1.00 97.62 181 HIS A CA 1
ATOM 1285 C C . HIS A 1 181 ? -11.694 4.169 7.786 1.00 97.62 181 HIS A C 1
ATOM 1287 O O . HIS A 1 181 ? -12.046 5.171 8.411 1.00 97.62 181 HIS A O 1
ATOM 1293 N N . VAL A 1 182 ? -10.933 3.223 8.331 1.00 96.75 182 VAL A N 1
ATOM 1294 C CA . VAL A 1 182 ? -10.231 3.362 9.606 1.00 96.75 182 VAL A CA 1
ATOM 1295 C C . VAL A 1 182 ? -8.809 2.854 9.427 1.00 96.75 182 VAL A C 1
ATOM 1297 O O . VAL A 1 182 ? -8.591 1.701 9.040 1.00 96.75 182 VAL A O 1
ATOM 1300 N N . LEU A 1 183 ? -7.847 3.722 9.725 1.00 96.81 183 LEU A N 1
ATOM 1301 C CA . LEU A 1 183 ? -6.433 3.381 9.784 1.00 96.81 183 LEU A CA 1
ATOM 1302 C C . LEU A 1 183 ? -6.134 2.640 11.090 1.00 96.81 183 LEU A C 1
ATOM 1304 O O . LEU A 1 183 ? -6.526 3.082 12.170 1.00 96.81 183 LEU A O 1
ATOM 1308 N N . LEU A 1 184 ? -5.441 1.504 11.010 1.00 95.62 184 LEU A N 1
ATOM 1309 C CA . LEU A 1 184 ? -5.089 0.740 12.205 1.00 95.62 184 LEU A CA 1
ATOM 1310 C C . LEU A 1 184 ? -3.780 1.250 12.831 1.00 95.62 184 LEU A C 1
ATOM 1312 O O . LEU A 1 184 ? -2.798 1.420 12.111 1.00 95.62 184 LEU A O 1
ATOM 1316 N N . PRO A 1 185 ? -3.698 1.378 14.171 1.00 91.50 185 PRO A N 1
ATOM 1317 C CA . PRO A 1 185 ? -2.614 2.091 14.862 1.00 91.50 185 PRO A CA 1
ATOM 1318 C C . PRO A 1 185 ? -1.230 1.443 14.723 1.00 91.50 185 PRO A C 1
ATOM 1320 O O . PRO A 1 185 ? -0.208 2.072 14.986 1.00 91.50 185 PRO A O 1
ATOM 1323 N N . ARG A 1 186 ? -1.165 0.168 14.330 1.00 92.19 186 ARG A N 1
ATOM 1324 C CA . ARG A 1 186 ? 0.097 -0.545 14.130 1.00 92.19 186 ARG A CA 1
ATOM 1325 C C . ARG A 1 186 ? 0.447 -0.521 12.652 1.00 92.19 186 ARG A C 1
ATOM 1327 O O . ARG A 1 186 ? 0.039 -1.416 11.913 1.00 92.19 186 ARG A O 1
ATOM 1334 N N . TYR A 1 187 ? 1.213 0.485 12.256 1.00 94.19 187 TYR A N 1
ATOM 1335 C CA . TYR A 1 187 ? 1.761 0.644 10.914 1.00 94.19 187 TYR A CA 1
ATOM 1336 C C . TYR A 1 187 ? 3.231 0.227 10.851 1.00 94.19 187 TYR A C 1
ATOM 1338 O O . TYR A 1 187 ? 3.893 0.010 11.869 1.00 94.19 187 TYR A O 1
ATOM 1346 N N . ILE A 1 188 ? 3.732 0.079 9.631 1.00 94.56 188 ILE A N 1
ATOM 1347 C CA . ILE A 1 188 ? 5.135 -0.207 9.342 1.00 94.56 188 ILE A CA 1
ATOM 1348 C C . ILE A 1 188 ? 5.723 1.009 8.644 1.00 94.56 188 ILE A C 1
ATOM 1350 O O . ILE A 1 188 ? 5.049 1.631 7.835 1.00 94.56 188 ILE A O 1
ATOM 1354 N N . TYR A 1 189 ? 6.977 1.335 8.924 1.00 94.69 189 TYR A N 1
ATOM 1355 C CA . TYR A 1 189 ? 7.696 2.396 8.232 1.00 94.69 189 TYR A CA 1
ATOM 1356 C C . TYR A 1 189 ? 9.081 1.911 7.818 1.00 94.69 189 TYR A C 1
ATOM 1358 O O . TYR A 1 189 ? 9.613 0.937 8.360 1.00 94.69 189 TYR A O 1
ATOM 1366 N N . GLN A 1 190 ? 9.651 2.590 6.832 1.00 91.31 190 GLN A N 1
ATOM 1367 C CA . GLN A 1 190 ? 11.031 2.403 6.420 1.00 91.31 190 GLN A CA 1
ATOM 1368 C C . GLN A 1 190 ? 11.825 3.626 6.824 1.00 91.31 190 GLN A C 1
ATOM 1370 O O . GLN A 1 190 ? 11.434 4.744 6.511 1.00 91.31 190 GLN A O 1
ATOM 1375 N N . GLU A 1 191 ? 12.951 3.402 7.488 1.00 94.56 191 GLU A N 1
ATOM 1376 C CA . GLU A 1 191 ? 13.854 4.460 7.910 1.00 94.56 191 GLU A CA 1
ATOM 1377 C C . GLU A 1 191 ? 15.218 4.291 7.245 1.00 94.56 191 GLU A C 1
ATOM 1379 O O . GLU A 1 191 ? 15.797 3.202 7.223 1.00 94.56 191 GLU A O 1
ATOM 1384 N N . SER A 1 192 ? 15.737 5.395 6.724 1.00 92.44 192 SER A N 1
ATOM 1385 C CA . SER A 1 192 ? 17.032 5.490 6.070 1.00 92.44 192 SER A CA 1
ATOM 1386 C C . SER A 1 192 ? 17.695 6.786 6.505 1.00 92.44 192 SER A C 1
ATOM 1388 O O . SER A 1 192 ? 17.101 7.860 6.434 1.00 92.44 192 SER A O 1
ATOM 1390 N N . LEU A 1 193 ? 18.921 6.683 7.025 1.00 94.19 193 LEU A N 1
ATOM 1391 C CA . LEU A 1 193 ? 19.693 7.830 7.522 1.00 94.19 193 LEU A CA 1
ATOM 1392 C C . LEU A 1 193 ? 18.939 8.702 8.553 1.00 94.19 193 LEU A C 1
ATOM 1394 O O . LEU A 1 193 ? 19.133 9.914 8.595 1.00 94.19 193 LEU A O 1
ATOM 1398 N N . GLY A 1 194 ? 18.093 8.097 9.395 1.00 93.25 194 GLY A N 1
ATOM 1399 C CA . GLY A 1 194 ? 17.335 8.820 10.425 1.00 93.25 194 GLY A CA 1
ATOM 1400 C C . GLY A 1 194 ? 16.060 9.508 9.925 1.00 93.25 194 GLY A C 1
ATOM 1401 O O . GLY A 1 194 ? 15.471 10.296 10.662 1.00 93.25 194 GLY A O 1
ATOM 1402 N N . ARG A 1 195 ? 15.650 9.264 8.674 1.00 93.56 195 ARG A N 1
ATOM 1403 C CA . ARG A 1 195 ? 14.428 9.810 8.072 1.00 93.56 195 ARG A CA 1
ATOM 1404 C C . ARG A 1 195 ? 13.541 8.683 7.566 1.00 93.56 195 ARG A C 1
ATOM 1406 O O . ARG A 1 195 ? 14.050 7.674 7.077 1.00 93.56 195 ARG A O 1
ATOM 1413 N N . TRP A 1 196 ? 12.227 8.854 7.662 1.00 94.62 196 TRP A N 1
ATOM 1414 C CA . TRP A 1 196 ? 11.309 7.905 7.046 1.00 94.62 196 TRP A CA 1
ATOM 1415 C C . TRP A 1 196 ? 11.295 8.085 5.523 1.00 94.62 196 TRP A C 1
ATOM 1417 O O . TRP A 1 196 ? 11.238 9.206 5.020 1.00 94.62 196 TRP A O 1
ATOM 1427 N N . GLU A 1 197 ? 11.391 6.975 4.796 1.00 92.62 197 GLU A N 1
ATOM 1428 C CA . GLU A 1 197 ? 11.240 6.911 3.334 1.00 92.62 197 GLU A CA 1
ATOM 1429 C C . GLU A 1 197 ? 9.800 6.561 2.927 1.00 92.62 197 GLU A C 1
ATOM 1431 O O . GLU A 1 197 ? 9.443 6.662 1.758 1.00 92.62 197 GLU A O 1
ATOM 1436 N N . GLY A 1 198 ? 8.981 6.130 3.887 1.00 93.88 198 GLY A N 1
ATOM 1437 C CA . GLY A 1 198 ? 7.567 5.857 3.693 1.00 93.88 198 GLY A CA 1
ATOM 1438 C C . GLY A 1 198 ? 6.963 5.047 4.836 1.00 93.88 198 GLY A C 1
ATOM 1439 O O . GLY A 1 198 ? 7.678 4.443 5.645 1.00 93.88 198 GLY A O 1
ATOM 1440 N N . ALA A 1 199 ? 5.633 5.027 4.879 1.00 95.81 199 ALA A N 1
ATOM 1441 C CA . ALA A 1 199 ? 4.852 4.237 5.823 1.00 95.81 199 ALA A CA 1
ATOM 1442 C C . ALA A 1 199 ? 3.783 3.394 5.111 1.00 95.81 199 ALA A C 1
ATOM 1444 O O . ALA A 1 199 ? 3.298 3.748 4.038 1.00 95.81 199 ALA A O 1
ATOM 1445 N N . TRP A 1 200 ? 3.412 2.274 5.725 1.00 95.81 200 TRP A N 1
ATOM 1446 C CA . TRP A 1 200 ? 2.377 1.350 5.275 1.00 95.81 200 TRP A CA 1
ATOM 1447 C C . TRP A 1 200 ? 1.426 1.076 6.428 1.00 95.81 200 TRP A C 1
ATOM 1449 O O . TRP A 1 200 ? 1.813 0.486 7.442 1.00 95.81 200 TRP A O 1
ATOM 1459 N N . VAL A 1 201 ? 0.181 1.505 6.261 1.00 96.38 201 VAL A N 1
ATOM 1460 C CA . VAL A 1 201 ? -0.848 1.431 7.296 1.00 96.38 201 VAL A CA 1
ATOM 1461 C C . VAL A 1 201 ? -1.947 0.479 6.839 1.00 96.38 201 VAL A C 1
ATOM 1463 O O . VAL A 1 201 ? -2.487 0.660 5.746 1.00 96.38 201 VAL A O 1
ATOM 1466 N N . PRO A 1 202 ? -2.298 -0.542 7.634 1.00 96.62 202 PRO A N 1
ATOM 1467 C CA . PRO A 1 202 ? -3.466 -1.364 7.359 1.00 96.62 202 PRO A CA 1
ATOM 1468 C C . PRO A 1 202 ? -4.743 -0.543 7.461 1.00 96.62 202 PRO A C 1
ATOM 1470 O O . PRO A 1 202 ? -4.897 0.262 8.383 1.00 96.62 202 PRO A O 1
ATOM 1473 N N . VAL A 1 203 ? -5.674 -0.806 6.553 1.00 97.31 203 VAL A N 1
ATOM 1474 C CA . VAL A 1 203 ? -6.959 -0.115 6.503 1.00 97.31 203 VAL A CA 1
ATOM 1475 C C . VAL A 1 203 ? -8.085 -1.126 6.522 1.00 97.31 203 VAL A C 1
ATOM 1477 O O . VAL A 1 203 ? -8.024 -2.167 5.864 1.00 97.31 203 VAL A O 1
ATOM 1480 N N . ILE A 1 204 ? -9.113 -0.810 7.300 1.00 97.31 204 ILE A N 1
ATOM 1481 C CA . ILE A 1 204 ? -10.372 -1.548 7.327 1.00 97.31 204 ILE A CA 1
ATOM 1482 C C . ILE A 1 204 ? -11.529 -0.586 7.084 1.00 97.31 204 ILE A C 1
ATOM 1484 O O . ILE A 1 204 ? -11.407 0.620 7.303 1.00 97.31 204 ILE A O 1
ATOM 1488 N N . SER A 1 205 ? -12.670 -1.120 6.657 1.00 97.69 205 SER A N 1
ATOM 1489 C CA . SER A 1 205 ? -13.883 -0.313 6.570 1.00 97.69 205 SER A CA 1
ATOM 1490 C C . SER A 1 205 ? -14.410 0.021 7.968 1.00 97.69 205 SER A C 1
ATOM 1492 O O . SER A 1 205 ? -14.271 -0.766 8.915 1.00 97.69 205 SER A O 1
ATOM 1494 N N . ARG A 1 206 ? -15.075 1.171 8.097 1.00 96.44 206 ARG A N 1
ATOM 1495 C CA . ARG A 1 206 ? -15.763 1.557 9.334 1.00 96.44 206 ARG A CA 1
ATOM 1496 C C . ARG A 1 206 ? -16.821 0.517 9.720 1.00 96.44 206 ARG A C 1
ATOM 1498 O O . ARG A 1 206 ? -16.961 0.220 10.903 1.00 96.44 206 ARG A O 1
ATOM 1505 N N . GLN A 1 207 ? -17.491 -0.107 8.748 1.00 97.06 207 GLN A N 1
ATOM 1506 C CA . GLN A 1 207 ? -18.449 -1.186 8.999 1.00 97.06 207 GLN A CA 1
ATOM 1507 C C . GLN A 1 207 ? -17.782 -2.424 9.619 1.00 97.06 207 GLN A C 1
ATOM 1509 O O . GLN A 1 207 ? -18.250 -2.921 10.639 1.00 97.06 207 GLN A O 1
ATOM 1514 N N . THR A 1 208 ? -16.631 -2.861 9.096 1.00 96.44 208 THR A N 1
ATOM 1515 C CA . THR A 1 208 ? -15.856 -3.976 9.674 1.00 96.44 208 THR A CA 1
ATOM 1516 C C . THR A 1 208 ? -15.471 -3.705 11.129 1.00 96.44 208 THR A C 1
ATOM 1518 O O . THR A 1 208 ? -15.542 -4.604 11.969 1.00 96.44 208 THR A O 1
ATOM 1521 N N . LEU A 1 209 ? -15.091 -2.465 11.452 1.00 96.25 209 LEU A N 1
ATOM 1522 C CA . LEU A 1 209 ? -14.786 -2.078 12.827 1.00 96.25 209 LEU A CA 1
ATOM 1523 C C . LEU A 1 209 ? -16.026 -2.141 13.734 1.00 96.25 209 LEU A C 1
ATOM 1525 O O . LEU A 1 209 ? -15.930 -2.614 14.871 1.00 96.25 209 LEU A O 1
ATOM 1529 N N . ARG A 1 210 ? -17.183 -1.677 13.243 1.00 96.31 210 ARG A N 1
ATOM 1530 C CA . ARG A 1 210 ? -18.459 -1.719 13.977 1.00 96.31 210 ARG A CA 1
ATOM 1531 C C . ARG A 1 210 ? -18.860 -3.153 14.296 1.00 96.31 210 ARG A C 1
ATOM 1533 O O . ARG A 1 210 ? -19.101 -3.467 15.462 1.00 96.31 210 ARG A O 1
ATOM 1540 N N . ASP A 1 211 ? -18.838 -4.023 13.291 1.00 96.38 211 ASP A N 1
ATOM 1541 C CA . ASP A 1 211 ? -19.188 -5.437 13.427 1.00 96.38 211 ASP A CA 1
ATOM 1542 C C . ASP A 1 211 ? -18.269 -6.128 14.438 1.00 96.38 211 ASP A C 1
ATOM 1544 O O . ASP A 1 211 ? -18.735 -6.790 15.368 1.00 96.38 211 ASP A O 1
ATOM 1548 N N . TRP A 1 212 ? -16.956 -5.910 14.317 1.00 96.00 212 TRP A N 1
ATOM 1549 C CA . TRP A 1 212 ? -15.971 -6.454 15.250 1.00 96.00 212 TRP A CA 1
ATOM 1550 C C . TRP A 1 212 ? -16.208 -5.978 16.686 1.00 96.00 212 TRP A C 1
ATOM 1552 O O . TRP A 1 212 ? -16.180 -6.780 17.621 1.00 96.00 212 TRP A O 1
ATOM 1562 N N . THR A 1 213 ? -16.479 -4.685 16.869 1.00 96.12 213 THR A N 1
ATOM 1563 C CA . THR A 1 213 ? -16.716 -4.098 18.194 1.00 96.12 213 THR A CA 1
ATOM 1564 C C . THR A 1 213 ? -17.976 -4.677 18.834 1.00 96.12 213 THR A C 1
ATOM 1566 O O . THR A 1 213 ? -17.946 -5.044 20.009 1.00 96.12 213 THR A O 1
ATOM 1569 N N . ALA A 1 214 ? -19.063 -4.817 18.066 1.00 95.94 214 ALA A N 1
ATOM 1570 C CA . ALA A 1 214 ? -20.297 -5.441 18.537 1.00 95.94 214 ALA A CA 1
ATOM 1571 C C . ALA A 1 214 ? -20.054 -6.897 18.967 1.00 95.94 214 ALA A C 1
ATOM 1573 O O . ALA A 1 214 ? -20.400 -7.273 20.088 1.00 95.94 214 ALA A O 1
ATOM 1574 N N . ILE A 1 215 ? -19.357 -7.682 18.138 1.00 96.06 215 ILE A N 1
ATOM 1575 C CA . ILE A 1 215 ? -19.022 -9.082 18.436 1.00 96.06 215 ILE A CA 1
ATOM 1576 C C . ILE A 1 215 ? -18.172 -9.192 19.710 1.00 96.06 215 ILE A C 1
ATOM 1578 O O . ILE A 1 215 ? -18.463 -10.022 20.572 1.00 96.06 215 ILE A O 1
ATOM 1582 N N . LYS A 1 216 ? -17.152 -8.340 19.886 1.00 95.75 216 LYS A N 1
ATOM 1583 C CA . LYS A 1 216 ? -16.309 -8.334 21.098 1.00 95.75 216 LYS A CA 1
ATOM 1584 C C . LYS A 1 216 ? -17.080 -7.958 22.368 1.00 95.75 216 LYS A C 1
ATOM 1586 O O . LYS A 1 216 ? -16.657 -8.341 23.457 1.00 95.75 216 LYS A O 1
ATOM 1591 N N . LEU A 1 217 ? -18.196 -7.243 22.237 1.00 95.38 217 LEU A N 1
ATOM 1592 C CA . LEU A 1 217 ? -19.108 -6.906 23.333 1.00 95.38 217 LEU A CA 1
ATOM 1593 C C . LEU A 1 217 ? -20.230 -7.938 23.535 1.00 95.38 217 LEU A C 1
ATOM 1595 O O . LEU A 1 217 ? -21.082 -7.745 24.401 1.00 95.38 217 LEU A O 1
ATOM 1599 N N . GLY A 1 218 ? -20.247 -9.031 22.763 1.00 96.31 218 GLY A N 1
ATOM 1600 C CA . GLY A 1 218 ? -21.311 -10.035 22.821 1.00 96.31 218 GLY A CA 1
ATOM 1601 C C . GLY A 1 218 ? -22.656 -9.519 22.298 1.00 96.31 218 GLY A C 1
ATOM 1602 O O . GLY A 1 218 ? -23.705 -9.956 22.767 1.00 96.31 218 GLY A O 1
ATOM 1603 N N . LYS A 1 219 ? -22.626 -8.560 21.367 1.00 97.25 219 LYS A N 1
ATOM 1604 C CA . LYS A 1 219 ? -23.791 -7.942 20.721 1.00 97.25 219 LYS A CA 1
ATOM 1605 C C . LYS A 1 219 ? -23.860 -8.323 19.248 1.00 97.25 219 LYS A C 1
ATOM 1607 O O . LYS A 1 219 ? -22.851 -8.686 18.641 1.00 97.25 219 LYS A O 1
ATOM 1612 N N . GLN A 1 220 ? -25.048 -8.216 18.660 1.00 97.62 220 GLN A N 1
ATOM 1613 C CA . GLN A 1 220 ? -25.184 -8.364 17.210 1.00 97.62 220 GLN A CA 1
ATOM 1614 C C . GLN A 1 220 ? -24.682 -7.101 16.491 1.00 97.62 220 GLN A C 1
ATOM 1616 O O . GLN A 1 220 ? -24.856 -6.002 17.018 1.00 97.62 220 GLN A O 1
ATOM 1621 N N . PRO A 1 221 ? -24.124 -7.206 15.270 1.00 96.56 221 PRO A N 1
ATOM 1622 C CA . PRO A 1 221 ? -23.701 -6.040 14.488 1.00 96.56 221 PRO A CA 1
ATOM 1623 C C . PRO A 1 221 ? -24.780 -4.957 14.324 1.00 96.56 221 PRO A C 1
ATOM 1625 O O . PRO A 1 221 ? -24.494 -3.769 14.465 1.00 96.56 221 PRO A O 1
ATOM 1628 N N . ALA A 1 222 ? -26.040 -5.361 14.125 1.00 96.31 222 ALA A N 1
ATOM 1629 C CA . ALA A 1 222 ? -27.180 -4.446 14.011 1.00 96.31 222 ALA A CA 1
ATOM 1630 C C . ALA A 1 222 ? -27.459 -3.634 15.295 1.00 96.31 222 ALA A C 1
ATOM 1632 O O . ALA A 1 222 ? -28.084 -2.579 15.238 1.00 96.31 222 ALA A O 1
ATOM 1633 N N . GLU A 1 223 ? -26.981 -4.096 16.453 1.00 95.81 223 GLU A N 1
ATOM 1634 C CA . GLU A 1 223 ? -27.159 -3.432 17.748 1.00 95.81 223 GLU A CA 1
ATOM 1635 C C . GLU A 1 223 ? -26.049 -2.417 18.052 1.00 95.81 223 GLU A C 1
ATOM 1637 O O . GLU A 1 223 ? -26.098 -1.772 19.101 1.00 95.81 223 GLU A O 1
ATOM 1642 N N . PHE A 1 224 ? -25.056 -2.243 17.168 1.00 95.62 224 PHE A N 1
ATOM 1643 C CA . PHE A 1 224 ? -23.888 -1.393 17.427 1.00 95.62 224 PHE A CA 1
ATOM 1644 C C . PHE A 1 224 ? -24.274 0.025 17.871 1.00 95.62 224 PHE A C 1
ATOM 1646 O O . PHE A 1 224 ? -23.707 0.549 18.831 1.00 95.62 224 PHE A O 1
ATOM 1653 N N . ASP A 1 225 ? -25.279 0.631 17.232 1.00 95.69 225 ASP A N 1
ATOM 1654 C CA . ASP A 1 225 ? -25.695 2.003 17.548 1.00 95.69 225 ASP A CA 1
ATOM 1655 C C . ASP A 1 225 ? -26.377 2.142 18.915 1.00 95.69 225 ASP A C 1
ATOM 1657 O O . ASP A 1 225 ? -26.414 3.242 19.466 1.00 95.69 225 ASP A O 1
ATOM 1661 N N . THR A 1 226 ? -26.835 1.037 19.509 1.00 94.75 226 THR A N 1
ATOM 1662 C CA . THR A 1 226 ? -27.426 1.013 20.859 1.00 94.75 226 THR A CA 1
ATOM 1663 C C . THR A 1 226 ? -26.388 0.880 21.975 1.00 94.75 226 THR A C 1
ATOM 1665 O O . THR A 1 226 ? -26.695 1.122 23.142 1.00 94.75 226 THR A O 1
ATOM 1668 N N . ILE A 1 227 ? -25.144 0.523 21.637 1.00 93.00 227 ILE A N 1
ATOM 1669 C CA . ILE A 1 227 ? -24.065 0.326 22.610 1.00 93.00 227 ILE A CA 1
ATOM 1670 C C . ILE A 1 227 ? -23.638 1.692 23.170 1.00 93.00 227 ILE A C 1
ATOM 1672 O O . ILE A 1 227 ? -23.342 2.586 22.379 1.00 93.00 227 ILE A O 1
ATOM 1676 N N . PRO A 1 228 ? -23.530 1.902 24.491 1.00 94.56 228 PRO A N 1
ATOM 1677 C CA . PRO A 1 228 ? -23.029 3.163 25.041 1.00 94.56 228 PRO A CA 1
ATOM 1678 C C . PRO A 1 228 ? -21.616 3.519 24.538 1.00 94.56 228 PRO A C 1
ATOM 1680 O O . PRO A 1 228 ? -20.739 2.658 24.486 1.00 94.56 228 PRO A O 1
ATOM 1683 N N . LEU A 1 229 ? -21.358 4.797 24.219 1.00 92.81 229 LEU A N 1
ATOM 1684 C CA . LEU A 1 229 ? -20.080 5.254 23.635 1.00 92.81 229 LEU A CA 1
ATOM 1685 C C . LEU A 1 229 ? -18.848 4.817 24.451 1.00 92.81 229 LEU A C 1
ATOM 1687 O O . LEU A 1 229 ? -17.903 4.269 23.893 1.00 92.81 229 LEU A O 1
ATOM 1691 N N . HIS A 1 230 ? -18.900 4.964 25.777 1.00 93.81 230 HIS A N 1
ATOM 1692 C CA . HIS A 1 230 ? -17.801 4.599 26.677 1.00 93.81 230 HIS A CA 1
ATOM 1693 C C . HIS A 1 230 ? -17.460 3.092 26.665 1.00 93.81 230 HIS A C 1
ATOM 1695 O O . HIS A 1 230 ? -16.340 2.697 26.995 1.00 93.81 230 HIS A O 1
ATOM 1701 N N . GLU A 1 231 ? -18.412 2.221 26.310 1.00 92.88 231 GLU A N 1
ATOM 1702 C CA . GLU A 1 231 ? -18.144 0.791 26.121 1.00 92.88 231 GLU A CA 1
ATOM 1703 C C . GLU A 1 231 ? -17.442 0.536 24.789 1.00 92.88 231 GLU A C 1
ATOM 1705 O O . GLU A 1 231 ? -16.489 -0.246 24.749 1.00 92.88 231 GLU A O 1
ATOM 1710 N N . ARG A 1 232 ? -17.854 1.246 23.727 1.00 92.75 232 ARG A N 1
ATOM 1711 C CA . ARG A 1 232 ? -17.189 1.202 22.416 1.00 92.75 232 ARG A CA 1
ATOM 1712 C C . ARG A 1 232 ? -15.727 1.627 22.559 1.00 92.75 232 ARG A C 1
ATOM 1714 O O . ARG A 1 232 ? -14.835 0.869 22.193 1.00 92.75 232 ARG A O 1
ATOM 1721 N N . GLU A 1 233 ? -15.471 2.777 23.182 1.00 90.94 233 GLU A N 1
ATOM 1722 C CA . GLU A 1 233 ? -14.120 3.319 23.407 1.00 90.94 233 GLU A CA 1
ATOM 1723 C C . GLU A 1 233 ? -13.223 2.361 24.205 1.00 90.94 233 GLU A C 1
ATOM 1725 O O . GLU A 1 233 ? -12.058 2.158 23.862 1.00 90.94 233 GLU A O 1
ATOM 1730 N N . ARG A 1 234 ? -13.771 1.696 25.234 1.00 93.81 234 ARG A N 1
ATOM 1731 C CA . ARG A 1 234 ? -13.034 0.711 26.045 1.00 93.81 234 ARG A CA 1
ATOM 1732 C C . ARG A 1 234 ? -12.534 -0.477 25.220 1.00 93.81 234 ARG A C 1
ATOM 1734 O O . ARG A 1 234 ? -11.471 -1.021 25.524 1.00 93.81 234 ARG A O 1
ATOM 1741 N N . VAL A 1 235 ? -13.310 -0.914 24.228 1.00 92.88 235 VAL A N 1
ATOM 1742 C CA . VAL A 1 235 ? -12.943 -2.023 23.335 1.00 92.88 235 VAL A CA 1
ATOM 1743 C C . VAL A 1 235 ? -12.011 -1.546 22.228 1.00 92.88 235 VAL A C 1
ATOM 1745 O O . VAL A 1 235 ? -11.012 -2.210 21.960 1.00 92.88 235 VAL A O 1
ATOM 1748 N N . LEU A 1 236 ? -12.269 -0.368 21.656 1.00 90.31 236 LEU A N 1
ATOM 1749 C CA . LEU A 1 236 ? -11.408 0.249 20.645 1.00 90.31 236 LEU A CA 1
ATOM 1750 C C . LEU A 1 236 ? -9.995 0.529 21.178 1.00 90.31 236 LEU A C 1
ATOM 1752 O O . LEU A 1 236 ? -9.022 0.313 20.465 1.00 90.31 236 LEU A O 1
ATOM 1756 N N . GLY A 1 237 ? -9.845 0.887 22.457 1.00 88.88 237 GLY A N 1
ATOM 1757 C CA . GLY A 1 237 ? -8.529 1.035 23.094 1.00 88.88 237 GLY A CA 1
ATOM 1758 C C . GLY A 1 237 ? -7.727 -0.270 23.229 1.00 88.88 237 GLY A C 1
ATOM 1759 O O . GLY A 1 237 ? -6.542 -0.234 23.552 1.00 88.88 237 GLY A O 1
ATOM 1760 N N . LYS A 1 238 ? -8.353 -1.431 22.993 1.00 92.25 238 LYS A N 1
ATOM 1761 C CA . LYS A 1 238 ? -7.708 -2.757 22.991 1.00 92.25 238 LYS A CA 1
ATOM 1762 C C . LYS A 1 238 ? -7.551 -3.335 21.588 1.00 92.25 238 LYS A C 1
ATOM 1764 O O . LYS A 1 238 ? -7.270 -4.524 21.452 1.00 92.25 238 LYS A O 1
ATOM 1769 N N . LEU A 1 239 ? -7.782 -2.524 20.563 1.00 91.62 239 LEU A N 1
ATOM 1770 C CA . LEU A 1 239 ? -7.755 -2.967 19.186 1.00 91.62 239 LEU A CA 1
ATOM 1771 C C . LEU A 1 239 ? -6.341 -3.413 18.786 1.00 91.62 239 LEU A C 1
ATOM 1773 O O . LEU A 1 239 ? -5.403 -2.617 18.787 1.00 91.62 239 LEU A O 1
ATOM 1777 N N . ASP A 1 240 ? -6.190 -4.690 18.428 1.00 91.50 240 ASP A N 1
ATOM 1778 C CA . ASP A 1 240 ? -4.963 -5.217 17.835 1.00 91.50 240 ASP A CA 1
ATOM 1779 C C . ASP A 1 240 ? -5.203 -5.493 16.349 1.00 91.50 240 ASP A C 1
ATOM 1781 O O . ASP A 1 240 ? -6.144 -6.177 15.955 1.00 91.50 240 ASP A O 1
ATOM 1785 N N . THR A 1 241 ? -4.296 -5.018 15.501 1.00 89.19 241 THR A N 1
ATOM 1786 C CA . THR A 1 241 ? -4.232 -5.379 14.075 1.00 89.19 241 THR A CA 1
ATOM 1787 C C . THR A 1 241 ? -4.334 -6.879 13.788 1.00 89.19 241 THR A C 1
ATOM 1789 O O . THR A 1 241 ? -4.807 -7.263 12.724 1.00 89.19 241 THR A O 1
ATOM 1792 N N . ARG A 1 242 ? -3.913 -7.744 14.719 1.00 90.56 242 ARG A N 1
ATOM 1793 C CA . ARG A 1 242 ? -3.976 -9.210 14.578 1.00 90.56 242 ARG A CA 1
ATOM 1794 C C . ARG A 1 242 ? -5.395 -9.779 14.639 1.00 90.56 242 ARG A C 1
ATOM 1796 O O . ARG A 1 242 ? -5.612 -10.918 14.210 1.00 90.56 242 ARG A O 1
ATOM 1803 N N . ASP A 1 243 ? -6.346 -9.013 15.165 1.00 91.69 243 ASP A N 1
ATOM 1804 C CA . ASP A 1 243 ? -7.755 -9.393 15.173 1.00 91.69 243 ASP A CA 1
ATOM 1805 C C . ASP A 1 243 ? -8.383 -9.336 13.768 1.00 91.69 243 ASP A C 1
ATOM 1807 O O . ASP A 1 243 ? -9.425 -9.954 13.549 1.00 91.69 243 ASP A O 1
ATOM 1811 N N . PHE A 1 244 ? -7.739 -8.662 12.808 1.00 94.62 244 PHE A N 1
ATOM 1812 C CA . PHE A 1 244 ? -8.279 -8.422 11.471 1.00 94.62 244 PHE A CA 1
ATOM 1813 C C . PHE A 1 244 ? -7.540 -9.218 10.392 1.00 94.62 244 PHE A C 1
ATOM 1815 O O . PHE A 1 244 ? -6.327 -9.433 10.450 1.00 94.62 244 PHE A O 1
ATOM 1822 N N . VAL A 1 245 ? -8.288 -9.635 9.369 1.00 94.75 245 VAL A N 1
ATOM 1823 C CA . VAL A 1 245 ? -7.723 -10.061 8.085 1.00 94.75 245 VAL A CA 1
ATOM 1824 C C . VAL A 1 245 ? -7.609 -8.806 7.233 1.00 94.75 245 VAL A C 1
ATOM 1826 O O . VAL A 1 245 ? -8.623 -8.247 6.819 1.00 94.75 245 VAL A O 1
ATOM 1829 N N . ILE A 1 246 ? -6.385 -8.328 7.026 1.00 96.00 246 ILE A N 1
ATOM 1830 C CA . ILE A 1 246 ? -6.160 -7.083 6.295 1.00 96.00 246 ILE A CA 1
ATOM 1831 C C . ILE A 1 246 ? -6.378 -7.349 4.810 1.00 96.00 246 ILE A C 1
ATOM 1833 O O . ILE A 1 246 ? -5.745 -8.228 4.235 1.00 96.00 246 ILE A O 1
ATOM 1837 N N . GLN A 1 247 ? -7.280 -6.594 4.194 1.00 95.94 247 GLN A N 1
ATOM 1838 C CA . GLN A 1 247 ? -7.541 -6.661 2.754 1.00 95.94 247 GLN A CA 1
ATOM 1839 C C . GLN A 1 247 ? -7.044 -5.414 2.020 1.00 95.94 247 GLN A C 1
ATOM 1841 O O . GLN A 1 247 ? -6.983 -5.411 0.797 1.00 95.94 247 GLN A O 1
ATOM 1846 N N . MET A 1 248 ? -6.671 -4.361 2.751 1.00 96.75 248 MET A N 1
ATOM 1847 C CA . MET A 1 248 ? -6.181 -3.116 2.178 1.00 96.75 248 MET A CA 1
ATOM 1848 C C . MET A 1 248 ? -5.045 -2.533 3.013 1.00 96.75 248 MET A C 1
ATOM 1850 O O . MET A 1 248 ? -5.087 -2.531 4.245 1.00 96.75 248 MET A O 1
ATOM 1854 N N . ILE A 1 249 ? -4.028 -2.024 2.328 1.00 96.31 249 ILE A N 1
ATOM 1855 C CA . ILE A 1 249 ? -2.914 -1.285 2.915 1.00 96.31 249 ILE A CA 1
ATOM 1856 C C . ILE A 1 249 ? -2.800 0.045 2.179 1.00 96.31 249 ILE A C 1
ATOM 1858 O O . ILE A 1 249 ? -2.884 0.091 0.952 1.00 96.31 249 ILE A O 1
ATOM 1862 N N . VAL A 1 250 ? -2.588 1.125 2.924 1.00 96.81 250 VAL A N 1
ATOM 1863 C CA . VAL A 1 250 ? -2.278 2.436 2.354 1.00 96.81 250 VAL A CA 1
ATOM 1864 C C . VAL A 1 250 ? -0.789 2.698 2.507 1.00 96.81 250 VAL A C 1
ATOM 1866 O O . VAL A 1 250 ? -0.235 2.563 3.598 1.00 96.81 250 VAL A O 1
ATOM 1869 N N . SER A 1 251 ? -0.139 3.038 1.398 1.00 95.75 251 SER A N 1
ATOM 1870 C CA . SER A 1 251 ? 1.249 3.474 1.348 1.00 95.75 251 SER A CA 1
ATOM 1871 C C . SER A 1 251 ? 1.310 4.996 1.330 1.00 95.75 251 SER A C 1
ATOM 1873 O O . SER A 1 251 ? 0.689 5.637 0.485 1.00 95.75 251 SER A O 1
ATOM 1875 N N . PHE A 1 252 ? 2.106 5.545 2.240 1.00 96.75 252 PHE A N 1
ATOM 1876 C CA . PHE A 1 252 ? 2.393 6.966 2.373 1.00 96.75 252 PHE A CA 1
ATOM 1877 C C . PHE A 1 252 ? 3.863 7.204 2.014 1.00 96.75 252 PHE A C 1
ATOM 1879 O O . PHE A 1 252 ? 4.722 7.175 2.900 1.00 96.75 252 PHE A O 1
ATOM 1886 N N . PRO A 1 253 ? 4.196 7.396 0.725 1.00 93.94 253 PRO A N 1
ATOM 1887 C CA . PRO A 1 253 ? 5.584 7.556 0.281 1.00 93.94 253 PRO A CA 1
ATOM 1888 C C . PRO A 1 253 ? 6.218 8.870 0.764 1.00 93.94 253 PRO A C 1
ATOM 1890 O O . PRO A 1 253 ? 7.436 8.996 0.784 1.00 93.94 253 PRO A O 1
ATOM 1893 N N . ASN A 1 254 ? 5.397 9.846 1.160 1.00 92.81 254 ASN A N 1
ATOM 1894 C CA . ASN A 1 254 ? 5.846 11.152 1.645 1.00 92.81 254 ASN A CA 1
ATOM 1895 C C . ASN A 1 254 ? 5.860 11.256 3.180 1.00 92.81 254 ASN A C 1
ATOM 1897 O O . ASN A 1 254 ? 6.140 12.332 3.708 1.00 92.81 254 ASN A O 1
ATOM 1901 N N . ALA A 1 255 ? 5.554 10.168 3.900 1.00 94.38 255 ALA A N 1
ATOM 1902 C CA . ALA A 1 255 ? 5.597 10.150 5.357 1.00 94.38 255 ALA A CA 1
ATOM 1903 C C . ALA A 1 255 ? 7.052 10.224 5.828 1.00 94.38 255 ALA A C 1
ATOM 1905 O O . ALA A 1 255 ? 7.750 9.214 5.853 1.00 94.38 255 ALA A O 1
ATOM 1906 N N . ASP A 1 256 ? 7.510 11.423 6.187 1.00 93.06 256 ASP A N 1
ATOM 1907 C CA . ASP A 1 256 ? 8.904 11.670 6.558 1.00 93.06 256 ASP A CA 1
ATOM 1908 C C . ASP A 1 256 ? 9.166 11.682 8.073 1.00 93.06 256 ASP A C 1
ATOM 1910 O O . ASP A 1 256 ? 10.326 11.664 8.500 1.00 93.06 256 ASP A O 1
ATOM 1914 N N . ARG A 1 257 ? 8.094 11.675 8.874 1.00 94.38 257 ARG A N 1
ATOM 1915 C CA . ARG A 1 257 ? 8.096 11.645 10.342 1.00 94.38 257 ARG A CA 1
ATOM 1916 C C . ARG A 1 257 ? 6.746 11.192 10.896 1.00 94.38 257 ARG A C 1
ATOM 1918 O O . ARG A 1 257 ? 5.725 11.288 10.223 1.00 94.38 257 ARG A O 1
ATOM 1925 N N . GLU A 1 258 ? 6.736 10.819 12.171 1.00 94.69 258 GLU A N 1
ATOM 1926 C CA . GLU A 1 258 ? 5.533 10.398 12.904 1.00 94.69 258 GLU A CA 1
ATOM 1927 C C . GLU A 1 258 ? 4.422 11.460 12.914 1.00 94.69 258 GLU A C 1
ATOM 1929 O O . GLU A 1 258 ? 3.266 11.125 12.697 1.00 94.69 258 GLU A O 1
ATOM 1934 N N . ALA A 1 259 ? 4.768 12.749 13.013 1.00 93.88 259 ALA A N 1
ATOM 1935 C CA . ALA A 1 259 ? 3.782 13.837 12.995 1.00 93.88 259 ALA A CA 1
ATOM 1936 C C . ALA A 1 259 ? 2.942 13.902 11.701 1.00 93.88 259 ALA A C 1
ATOM 1938 O O . ALA A 1 259 ? 1.836 14.435 11.715 1.00 93.88 259 ALA A O 1
ATOM 1939 N N . TYR A 1 260 ? 3.456 13.383 10.577 1.00 94.44 260 TYR A N 1
ATOM 1940 C CA . TYR A 1 260 ? 2.657 13.252 9.355 1.00 94.44 260 TYR A CA 1
ATOM 1941 C C . TYR A 1 260 ? 1.566 12.188 9.526 1.00 94.44 260 TYR A C 1
ATOM 1943 O O . TYR A 1 260 ? 0.448 12.378 9.062 1.00 94.44 260 TYR A O 1
ATOM 1951 N N . MET A 1 261 ? 1.862 11.096 10.236 1.00 95.50 261 MET A N 1
ATOM 1952 C CA . MET A 1 261 ? 0.867 10.066 10.517 1.00 95.50 261 MET A CA 1
ATOM 1953 C C . MET A 1 261 ? -0.248 10.609 11.397 1.00 95.50 261 MET A C 1
ATOM 1955 O O . MET A 1 261 ? -1.404 10.390 11.057 1.00 95.50 261 MET A O 1
ATOM 1959 N N . ASP A 1 262 ? 0.078 11.359 12.452 1.00 94.12 262 ASP A N 1
ATOM 1960 C CA . ASP A 1 262 ? -0.925 11.967 13.338 1.00 94.12 262 ASP A CA 1
ATOM 1961 C C . ASP A 1 262 ? -1.944 12.805 12.547 1.00 94.12 262 ASP A C 1
ATOM 1963 O O . ASP A 1 262 ? -3.145 12.654 12.733 1.00 94.12 262 ASP A O 1
ATOM 1967 N N . GLN A 1 263 ? -1.474 13.608 11.584 1.00 94.50 263 GLN A N 1
ATOM 1968 C CA . GLN A 1 263 ? -2.347 14.390 10.702 1.00 94.50 263 GLN A CA 1
ATOM 1969 C C . GLN A 1 263 ? -3.244 13.509 9.818 1.00 94.50 263 GLN A C 1
ATOM 1971 O O . GLN A 1 263 ? -4.391 13.855 9.545 1.00 94.50 263 GLN A O 1
ATOM 1976 N N . ILE A 1 264 ? -2.711 12.391 9.332 1.00 95.44 264 ILE A N 1
ATOM 1977 C CA . ILE A 1 264 ? -3.415 11.479 8.430 1.00 95.44 264 ILE A CA 1
ATOM 1978 C C . ILE A 1 264 ? -4.462 10.634 9.169 1.00 95.44 264 ILE A C 1
ATOM 1980 O O . ILE A 1 264 ? -5.503 10.335 8.588 1.00 95.44 264 ILE A O 1
ATOM 1984 N N . TYR A 1 265 ? -4.229 10.273 10.436 1.00 94.69 265 TYR A N 1
ATOM 1985 C CA . TYR A 1 265 ? -5.211 9.550 11.258 1.00 94.69 265 TYR A CA 1
ATOM 1986 C C . TYR A 1 265 ? -6.503 10.342 11.489 1.00 94.69 265 TYR A C 1
ATOM 1988 O O . TYR A 1 265 ? -7.551 9.728 11.682 1.00 94.69 265 TYR A O 1
ATOM 1996 N N . ASP A 1 266 ? -6.432 11.670 11.415 1.00 92.94 266 ASP A N 1
ATOM 1997 C CA . ASP A 1 266 ? -7.584 12.563 11.548 1.00 92.94 266 ASP A CA 1
ATOM 1998 C C . ASP A 1 266 ? -8.314 12.819 10.212 1.00 92.94 266 ASP A C 1
ATOM 2000 O O . ASP A 1 266 ? -9.317 13.534 10.183 1.00 92.94 266 ASP A O 1
ATOM 2004 N N . SER A 1 267 ? -7.834 12.261 9.093 1.00 95.94 267 SER A N 1
ATOM 2005 C CA . SER A 1 267 ? -8.447 12.473 7.779 1.00 95.94 267 SER A CA 1
ATOM 2006 C C . SER A 1 267 ? -9.637 11.540 7.539 1.00 95.94 267 SER A C 1
ATOM 2008 O O . SER A 1 267 ? -9.504 10.320 7.583 1.00 95.94 267 SER A O 1
ATOM 2010 N N . ASP A 1 268 ? -10.793 12.105 7.180 1.00 97.25 268 ASP A N 1
ATOM 2011 C CA . ASP A 1 268 ? -11.972 11.329 6.754 1.00 97.25 268 ASP A CA 1
ATOM 2012 C C . ASP A 1 268 ? -11.846 10.786 5.316 1.00 97.25 268 ASP A C 1
ATOM 2014 O O . ASP A 1 268 ? -12.592 9.890 4.905 1.00 97.25 268 ASP A O 1
ATOM 2018 N N . GLU A 1 269 ? -10.894 11.311 4.540 1.00 97.88 269 GLU A N 1
ATOM 2019 C CA . GLU A 1 269 ? -10.680 10.959 3.137 1.00 97.88 269 GLU A CA 1
ATOM 2020 C C . GLU A 1 269 ? -9.210 10.636 2.854 1.00 97.88 269 GLU A C 1
ATOM 2022 O O . GLU A 1 269 ? -8.305 11.324 3.326 1.00 97.88 269 GLU A O 1
ATOM 2027 N N . LEU A 1 270 ? -8.963 9.620 2.025 1.00 97.81 270 LEU A N 1
ATOM 2028 C CA . LEU A 1 270 ? -7.627 9.332 1.494 1.00 97.81 270 LEU A CA 1
ATOM 2029 C C . LEU A 1 270 ? -7.649 9.374 -0.023 1.00 97.81 270 LEU A C 1
ATOM 2031 O O . LEU A 1 270 ? -8.455 8.707 -0.666 1.00 97.81 270 LEU A O 1
ATOM 2035 N N . HIS A 1 271 ? -6.762 10.175 -0.598 1.00 97.81 271 HIS A N 1
ATOM 2036 C CA . HIS A 1 271 ? -6.722 10.430 -2.033 1.00 97.81 271 HIS A CA 1
ATOM 2037 C C . HIS A 1 271 ? -5.536 9.675 -2.621 1.00 97.81 271 HIS A C 1
ATOM 2039 O O . HIS A 1 271 ? -4.416 9.806 -2.128 1.00 97.81 271 HIS A O 1
ATOM 2045 N N . GLY A 1 272 ? -5.748 8.872 -3.661 1.00 97.06 272 GLY A N 1
ATOM 2046 C CA . GLY A 1 272 ? -4.644 8.112 -4.238 1.00 97.06 272 GLY A CA 1
ATOM 2047 C C . GLY A 1 272 ? -5.023 7.167 -5.365 1.00 97.06 272 GLY A C 1
ATOM 2048 O O . GLY A 1 272 ? -6.159 7.130 -5.831 1.00 97.06 272 GLY A O 1
ATOM 2049 N N . THR A 1 273 ? -4.043 6.380 -5.803 1.00 96.12 273 THR A N 1
ATOM 2050 C CA . THR A 1 273 ? -4.234 5.356 -6.840 1.00 96.12 273 THR A CA 1
ATOM 2051 C C . THR A 1 273 ? -4.168 3.956 -6.232 1.00 96.12 273 THR A C 1
ATOM 2053 O O . THR A 1 273 ? -3.232 3.651 -5.488 1.00 96.12 273 THR A O 1
ATOM 2056 N N . VAL A 1 274 ? -5.150 3.110 -6.545 1.00 95.88 274 VAL A N 1
ATOM 2057 C CA . VAL A 1 274 ? -5.230 1.711 -6.103 1.00 95.88 274 VAL A CA 1
ATOM 2058 C C . VAL A 1 274 ? -4.478 0.796 -7.068 1.00 95.88 274 VAL A C 1
ATOM 2060 O O . VAL A 1 274 ? -4.616 0.907 -8.283 1.00 95.88 274 VAL A O 1
ATOM 2063 N N . PHE A 1 275 ? -3.724 -0.152 -6.517 1.00 92.69 275 PHE A N 1
ATOM 2064 C CA . PHE A 1 275 ? -2.997 -1.187 -7.246 1.00 92.69 275 PHE A CA 1
ATOM 2065 C C . PHE A 1 275 ? -3.466 -2.583 -6.827 1.00 92.69 275 PHE A C 1
ATOM 2067 O O . PHE A 1 275 ? -3.799 -2.806 -5.659 1.00 92.69 275 PHE A O 1
ATOM 2074 N N . VAL A 1 276 ? -3.442 -3.517 -7.784 1.00 81.25 276 VAL A N 1
ATOM 2075 C CA . VAL A 1 276 ? -3.827 -4.930 -7.611 1.00 81.25 276 VAL A CA 1
ATOM 2076 C C . VAL A 1 276 ? -2.611 -5.819 -7.865 1.00 81.25 276 VAL A C 1
ATOM 2078 O O . VAL A 1 276 ? -1.907 -5.618 -8.855 1.00 81.25 276 VAL A O 1
ATOM 2081 N N . ASP A 1 277 ? -2.384 -6.772 -6.961 1.00 67.44 277 ASP A N 1
ATOM 2082 C CA . ASP A 1 277 ? -1.504 -7.952 -7.027 1.00 67.44 277 ASP A CA 1
ATOM 2083 C C . ASP A 1 277 ? -0.003 -7.750 -7.304 1.00 67.44 277 ASP A C 1
ATOM 2085 O O . ASP A 1 277 ? 0.830 -8.170 -6.497 1.00 67.44 277 ASP A O 1
ATOM 2089 N N . ASP A 1 278 ? 0.391 -7.091 -8.391 1.00 66.62 278 ASP A N 1
ATOM 2090 C CA . ASP A 1 278 ? 1.800 -7.043 -8.802 1.00 66.62 278 ASP A CA 1
ATOM 2091 C C . ASP A 1 278 ? 2.608 -5.958 -8.084 1.00 66.62 278 ASP A C 1
ATOM 2093 O O . ASP A 1 278 ? 3.831 -6.046 -7.996 1.00 66.62 278 ASP A O 1
ATOM 2097 N N . TRP A 1 279 ? 1.975 -4.929 -7.516 1.00 66.56 279 TRP A N 1
ATOM 2098 C CA . TRP A 1 279 ? 2.736 -3.812 -6.942 1.00 66.56 279 TRP A CA 1
ATOM 2099 C C . TRP A 1 279 ? 3.365 -4.136 -5.581 1.00 66.56 279 TRP A C 1
ATOM 2101 O O . TRP A 1 279 ? 4.405 -3.577 -5.234 1.00 66.56 279 TRP A O 1
ATOM 2111 N N . LEU A 1 280 ? 2.835 -5.129 -4.857 1.00 68.75 280 LEU A N 1
ATOM 2112 C CA . LEU A 1 280 ? 3.530 -5.687 -3.696 1.00 68.75 280 LEU A CA 1
ATOM 2113 C C . LEU A 1 280 ? 4.889 -6.291 -4.090 1.00 68.75 280 LEU A C 1
ATOM 2115 O O . LEU A 1 280 ? 5.792 -6.285 -3.257 1.00 68.75 280 LEU A O 1
ATOM 2119 N N . MET A 1 281 ? 5.094 -6.719 -5.348 1.00 58.75 281 MET A N 1
ATOM 2120 C CA . MET A 1 281 ? 6.414 -7.120 -5.873 1.00 58.75 281 MET A CA 1
ATOM 2121 C C . MET A 1 281 ? 7.393 -5.944 -5.986 1.00 58.75 281 MET A C 1
ATOM 2123 O O . MET A 1 281 ? 8.603 -6.159 -5.989 1.00 58.75 281 MET A O 1
ATOM 2127 N N . GLY A 1 282 ? 6.883 -4.713 -6.088 1.00 70.69 282 GLY A N 1
ATOM 2128 C CA . GLY A 1 282 ? 7.685 -3.491 -6.082 1.00 70.69 282 GLY A CA 1
ATOM 2129 C C . GLY A 1 282 ? 8.241 -3.145 -4.702 1.00 70.69 282 GLY A C 1
ATOM 2130 O O . GLY A 1 282 ? 9.200 -2.380 -4.613 1.00 70.69 282 GLY A O 1
ATOM 2131 N N . LEU A 1 283 ? 7.681 -3.729 -3.637 1.00 83.00 283 LEU A N 1
ATOM 2132 C CA . LEU A 1 283 ? 8.271 -3.648 -2.308 1.00 83.00 283 LEU A CA 1
ATOM 2133 C C . LEU A 1 283 ? 9.550 -4.481 -2.257 1.00 83.00 283 LEU A C 1
ATOM 2135 O O . LEU A 1 283 ? 9.604 -5.614 -2.743 1.00 83.00 283 LEU A O 1
ATOM 2139 N N . ASP A 1 284 ? 10.581 -3.943 -1.614 1.00 84.50 284 ASP A N 1
ATOM 2140 C CA . ASP A 1 284 ? 11.808 -4.681 -1.392 1.00 84.50 284 ASP A CA 1
ATOM 2141 C C . ASP A 1 284 ? 11.539 -5.945 -0.543 1.00 84.50 284 ASP A C 1
ATOM 2143 O O . ASP A 1 284 ? 10.592 -6.046 0.250 1.00 84.50 284 ASP A O 1
ATOM 2147 N N . GLY A 1 285 ? 12.397 -6.957 -0.686 1.00 88.69 285 GLY A N 1
ATOM 2148 C CA . GLY A 1 285 ? 12.212 -8.217 0.036 1.00 88.69 285 GLY A CA 1
ATOM 2149 C C . GLY A 1 285 ? 12.253 -8.074 1.567 1.00 88.69 285 GLY A C 1
ATOM 2150 O O . GLY A 1 285 ? 11.795 -8.972 2.273 1.00 88.69 285 GLY A O 1
ATOM 2151 N N . LYS A 1 286 ? 12.811 -6.988 2.121 1.00 89.00 286 LYS A N 1
ATOM 2152 C CA . LYS A 1 286 ? 12.778 -6.706 3.565 1.00 89.00 286 LYS A CA 1
ATOM 2153 C C . LYS A 1 286 ? 11.411 -6.154 3.979 1.00 89.00 286 LYS A C 1
ATOM 2155 O O . LYS A 1 286 ? 10.878 -6.651 4.966 1.00 89.00 286 LYS A O 1
ATOM 2160 N N . GLN A 1 287 ? 10.832 -5.223 3.224 1.00 87.44 287 GLN A N 1
ATOM 2161 C CA . GLN A 1 287 ? 9.496 -4.664 3.440 1.00 87.44 287 GLN A CA 1
ATOM 2162 C C . GLN A 1 287 ? 8.439 -5.765 3.407 1.00 87.44 287 GLN A C 1
ATOM 2164 O O . GLN A 1 287 ? 7.649 -5.891 4.340 1.00 87.44 287 GLN A O 1
ATOM 2169 N N . GLN A 1 288 ? 8.481 -6.639 2.397 1.00 89.94 288 GLN A N 1
ATOM 2170 C CA . GLN A 1 288 ? 7.559 -7.774 2.321 1.00 89.94 288 GLN A CA 1
ATOM 2171 C C . GLN A 1 288 ? 7.686 -8.705 3.532 1.00 89.94 288 GLN A C 1
ATOM 2173 O O . GLN A 1 288 ? 6.680 -9.148 4.085 1.00 89.94 288 GLN A O 1
ATOM 2178 N N . ARG A 1 289 ? 8.917 -9.006 3.974 1.00 91.25 289 ARG A N 1
ATOM 2179 C CA . ARG A 1 289 ? 9.143 -9.816 5.182 1.00 91.25 289 ARG A CA 1
ATOM 2180 C C . ARG A 1 289 ? 8.600 -9.129 6.429 1.00 91.25 289 ARG A C 1
ATOM 2182 O O . ARG A 1 289 ? 7.981 -9.796 7.252 1.00 91.25 289 ARG A O 1
ATOM 2189 N N . LEU A 1 290 ? 8.803 -7.820 6.552 1.00 90.62 290 LEU A N 1
ATOM 2190 C CA . LEU A 1 290 ? 8.323 -7.040 7.684 1.00 90.62 290 LEU A CA 1
ATOM 2191 C C . LEU A 1 290 ? 6.790 -7.034 7.726 1.00 90.62 290 LEU A C 1
ATOM 2193 O O . LEU A 1 290 ? 6.221 -7.403 8.751 1.00 90.62 290 LEU A O 1
ATOM 2197 N N . LEU A 1 291 ? 6.125 -6.760 6.599 1.00 91.44 291 LEU A N 1
ATOM 2198 C CA . LEU A 1 291 ? 4.666 -6.835 6.459 1.00 91.44 291 LEU A CA 1
ATOM 2199 C C . LEU A 1 291 ? 4.121 -8.221 6.819 1.00 91.44 291 LEU A C 1
ATOM 2201 O O . LEU A 1 291 ? 3.223 -8.328 7.652 1.00 91.44 291 LEU A O 1
ATOM 2205 N N . ARG A 1 292 ? 4.709 -9.291 6.271 1.00 92.50 292 ARG A N 1
ATOM 2206 C CA . ARG A 1 292 ? 4.297 -10.675 6.566 1.00 92.50 292 ARG A CA 1
ATOM 2207 C C . ARG A 1 292 ? 4.514 -11.060 8.028 1.00 92.50 292 ARG A C 1
ATOM 2209 O O . ARG A 1 292 ? 3.698 -11.781 8.591 1.00 92.50 292 ARG A O 1
ATOM 2216 N N . SER A 1 293 ? 5.586 -10.572 8.651 1.00 92.31 293 SER A N 1
ATOM 2217 C CA . SER A 1 293 ? 5.859 -10.831 10.069 1.00 92.31 293 SER A CA 1
ATOM 2218 C C . SER A 1 293 ? 4.908 -10.077 11.003 1.00 92.31 293 SER A C 1
ATOM 2220 O O . SER A 1 293 ? 4.519 -10.604 12.046 1.00 92.31 293 SER A O 1
ATOM 2222 N N . THR A 1 294 ? 4.501 -8.864 10.620 1.00 92.44 294 THR A N 1
ATOM 2223 C CA . THR A 1 294 ? 3.595 -8.024 11.411 1.00 92.44 294 THR A CA 1
ATOM 2224 C C . THR A 1 294 ? 2.142 -8.478 11.260 1.00 92.44 294 THR A C 1
ATOM 2226 O O . THR A 1 294 ? 1.419 -8.511 12.258 1.00 92.44 294 THR A O 1
ATOM 2229 N N . TYR A 1 295 ? 1.735 -8.904 10.057 1.00 93.88 295 TYR A N 1
ATOM 2230 C CA . TYR A 1 295 ? 0.365 -9.321 9.731 1.00 93.88 295 TYR A CA 1
ATOM 2231 C C . TYR A 1 295 ? 0.316 -10.770 9.208 1.00 93.88 295 TYR A C 1
ATOM 2233 O O . TYR A 1 295 ? -0.010 -11.004 8.043 1.00 93.88 295 TYR A O 1
ATOM 2241 N N . PRO A 1 296 ? 0.594 -11.778 10.055 1.00 92.94 296 PRO A N 1
ATOM 2242 C CA . PRO A 1 296 ? 0.737 -13.170 9.614 1.00 92.94 296 PRO A CA 1
ATOM 2243 C C . PRO A 1 296 ? -0.558 -13.802 9.079 1.00 92.94 296 PRO A C 1
ATOM 2245 O O . PRO A 1 296 ? -0.497 -14.798 8.368 1.00 92.94 296 PRO A O 1
ATOM 2248 N N . ARG A 1 297 ? -1.730 -13.240 9.408 1.00 94.38 297 ARG A N 1
ATOM 2249 C CA . ARG A 1 297 ? -3.042 -13.727 8.936 1.00 94.38 297 ARG A CA 1
ATOM 2250 C C . ARG A 1 297 ? -3.450 -13.166 7.571 1.00 94.38 297 ARG A C 1
ATOM 2252 O O . ARG A 1 297 ? -4.501 -13.535 7.059 1.00 94.38 297 ARG A O 1
ATOM 2259 N N . THR A 1 298 ? -2.662 -12.247 7.019 1.00 94.50 298 THR A N 1
ATOM 2260 C CA . THR A 1 298 ? -3.008 -11.515 5.800 1.00 94.50 298 THR A CA 1
ATOM 2261 C C . THR A 1 298 ? -2.502 -12.249 4.566 1.00 94.50 298 THR A C 1
ATOM 2263 O O . THR A 1 298 ? -1.308 -12.528 4.439 1.00 94.50 298 THR A O 1
ATOM 2266 N N . ASP A 1 299 ? -3.410 -12.522 3.632 1.00 93.44 299 ASP A N 1
ATOM 2267 C CA . ASP A 1 299 ? -3.065 -13.023 2.306 1.00 93.44 299 ASP A CA 1
ATOM 2268 C C . ASP A 1 299 ? -2.708 -11.850 1.385 1.00 93.44 299 ASP A C 1
ATOM 2270 O O . ASP A 1 299 ? -3.565 -11.264 0.731 1.00 93.44 299 ASP A O 1
ATOM 2274 N N . PHE A 1 300 ? -1.419 -11.510 1.335 1.00 91.44 300 PHE A N 1
ATOM 2275 C CA . PHE A 1 300 ? -0.898 -10.405 0.522 1.00 91.44 300 PHE A CA 1
ATOM 2276 C C . PHE A 1 300 ? -1.115 -10.566 -0.989 1.00 91.44 300 PHE A C 1
ATOM 2278 O O . PHE A 1 300 ? -0.895 -9.604 -1.713 1.00 91.44 300 PHE A O 1
ATOM 2285 N N . SER A 1 301 ? -1.540 -11.739 -1.473 1.00 89.94 301 SER A N 1
ATOM 2286 C CA . SER A 1 301 ? -1.940 -11.910 -2.878 1.00 89.94 301 SER A CA 1
ATOM 2287 C C . SER A 1 301 ? -3.341 -11.378 -3.185 1.00 89.94 301 SER A C 1
ATOM 2289 O O . SER A 1 301 ? -3.768 -11.439 -4.325 1.00 89.94 301 SER A O 1
ATOM 2291 N N . LYS A 1 302 ? -4.070 -10.904 -2.167 1.00 91.81 302 LYS A N 1
ATOM 2292 C CA . LYS A 1 302 ? -5.434 -10.365 -2.280 1.00 91.81 302 LYS A CA 1
ATOM 2293 C C . LYS A 1 302 ? -5.564 -8.982 -1.647 1.00 91.81 302 LYS A C 1
ATOM 2295 O O . LYS A 1 302 ? -6.673 -8.522 -1.385 1.00 91.81 302 LYS A O 1
ATOM 2300 N N . VAL A 1 303 ? -4.435 -8.360 -1.307 1.00 94.44 303 VAL A N 1
ATOM 2301 C CA . VAL A 1 303 ? -4.413 -7.070 -0.621 1.00 94.44 303 VAL A CA 1
ATOM 2302 C C . VAL A 1 303 ? -4.397 -5.953 -1.649 1.00 94.44 303 VAL A C 1
ATOM 2304 O O . VAL A 1 303 ? -3.476 -5.850 -2.457 1.00 94.44 303 VAL A O 1
ATOM 2307 N N . TRP A 1 304 ? -5.381 -5.070 -1.547 1.00 95.31 304 TRP A N 1
ATOM 2308 C CA . TRP A 1 304 ? -5.398 -3.807 -2.263 1.00 95.31 304 TRP A CA 1
ATOM 2309 C C . TRP A 1 304 ? -4.349 -2.866 -1.683 1.00 95.31 304 TRP A C 1
ATOM 2311 O O . TRP A 1 304 ? -4.243 -2.710 -0.463 1.00 95.31 304 TRP A O 1
ATOM 2321 N N . LEU A 1 305 ? -3.591 -2.206 -2.553 1.00 95.44 305 LEU A N 1
ATOM 2322 C CA . LEU A 1 305 ? -2.590 -1.233 -2.137 1.00 95.44 305 LEU A CA 1
ATOM 2323 C C . LEU A 1 305 ? -2.961 0.143 -2.682 1.00 95.44 305 LEU A C 1
ATOM 2325 O O . LEU A 1 305 ? -2.913 0.364 -3.887 1.00 95.44 305 LEU A O 1
ATOM 2329 N N . LEU A 1 306 ? -3.344 1.062 -1.798 1.00 96.38 306 LEU A N 1
ATOM 2330 C CA . LEU A 1 306 ? -3.619 2.456 -2.150 1.00 96.38 306 LEU A CA 1
ATOM 2331 C C . LEU A 1 306 ? -2.364 3.287 -1.897 1.00 96.38 306 LEU A C 1
ATOM 2333 O O . LEU A 1 306 ? -1.837 3.285 -0.790 1.00 96.38 306 LEU A O 1
ATOM 2337 N N . VAL A 1 307 ? -1.879 3.998 -2.910 1.00 95.88 307 VAL A N 1
ATOM 2338 C CA . VAL A 1 307 ? -0.749 4.926 -2.763 1.00 95.88 307 VAL A CA 1
ATOM 2339 C C . VAL A 1 307 ? -1.290 6.334 -2.625 1.00 95.88 307 VAL A C 1
ATOM 2341 O O . VAL A 1 307 ? -1.823 6.881 -3.595 1.00 95.88 307 VAL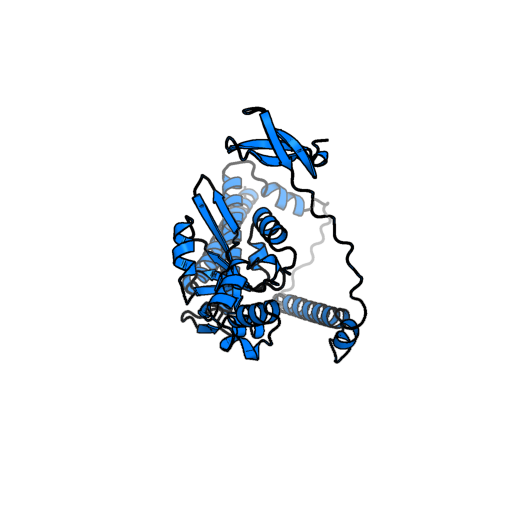 A O 1
ATOM 2344 N N . GLU A 1 308 ? -1.150 6.898 -1.430 1.00 97.12 308 GLU A N 1
ATOM 2345 C CA . GLU A 1 308 ? -1.612 8.247 -1.119 1.00 97.12 308 GLU A CA 1
ATOM 2346 C C . GLU A 1 308 ? -0.870 9.291 -1.968 1.00 97.12 308 GLU A C 1
ATOM 2348 O O . GLU A 1 308 ? 0.315 9.144 -2.286 1.00 97.12 308 GLU A O 1
ATOM 2353 N N . GLY A 1 309 ? -1.609 10.306 -2.420 1.00 95.62 309 GLY A N 1
ATOM 2354 C CA . GLY A 1 309 ? -1.084 11.448 -3.169 1.00 95.62 309 GLY A CA 1
ATOM 2355 C C . GLY A 1 309 ? -0.666 11.140 -4.612 1.00 95.62 309 GLY A C 1
ATOM 2356 O O . GLY A 1 309 ? -0.304 12.052 -5.360 1.00 95.62 309 GLY A O 1
ATOM 2357 N N . ARG A 1 310 ? -0.719 9.874 -5.048 1.00 94.75 310 ARG A N 1
ATOM 2358 C CA . ARG A 1 310 ? -0.387 9.502 -6.426 1.00 94.75 310 ARG A CA 1
ATOM 2359 C C . ARG A 1 310 ? -1.550 9.819 -7.361 1.00 94.75 310 ARG A C 1
ATOM 2361 O O . ARG A 1 310 ? -2.601 9.186 -7.279 1.00 94.75 310 ARG A O 1
ATOM 2368 N N . THR A 1 311 ? -1.308 10.727 -8.302 1.00 94.31 311 THR A N 1
ATOM 2369 C CA . THR A 1 311 ? -2.193 10.999 -9.439 1.00 94.31 311 THR A CA 1
ATOM 2370 C C . THR A 1 311 ? -1.694 10.274 -10.694 1.00 94.31 311 THR A C 1
ATOM 2372 O O . THR A 1 311 ? -0.482 10.084 -10.857 1.00 94.31 311 THR A O 1
ATOM 2375 N N . PRO A 1 312 ? -2.593 9.837 -11.595 1.00 91.00 312 PRO A N 1
ATOM 2376 C CA . PRO A 1 312 ? -2.182 9.217 -12.847 1.00 91.00 312 PRO A C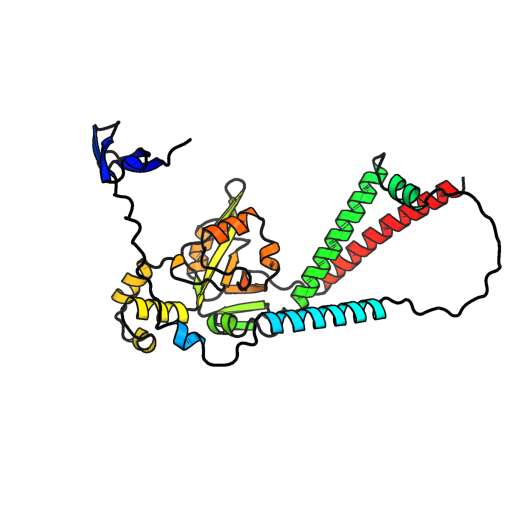A 1
ATOM 2377 C C . PRO A 1 312 ? -1.426 10.231 -13.707 1.00 91.00 312 PRO A C 1
ATOM 2379 O O . PRO A 1 312 ? -1.913 11.341 -13.956 1.00 91.00 312 PRO A O 1
ATOM 2382 N N . GLN A 1 313 ? -0.234 9.857 -14.179 1.00 90.56 313 GLN A N 1
ATOM 2383 C CA . GLN A 1 313 ? 0.534 10.738 -15.050 1.00 90.56 313 GLN A CA 1
ATOM 2384 C C . GLN A 1 313 ? -0.173 10.937 -16.394 1.00 90.56 313 GLN A C 1
ATOM 2386 O O . GLN A 1 313 ? -0.864 10.056 -16.914 1.00 90.56 313 GLN A O 1
ATOM 2391 N N . SER A 1 314 ? 0.022 12.117 -16.988 1.00 89.62 314 SER A N 1
ATOM 2392 C CA . SER A 1 314 ? -0.533 12.411 -18.306 1.00 89.62 314 SER A CA 1
ATOM 2393 C C . SER A 1 314 ? 0.031 11.455 -19.360 1.00 89.62 314 SER A C 1
ATOM 2395 O O . SER A 1 314 ? 1.178 11.003 -19.292 1.00 89.62 314 SER A O 1
ATOM 2397 N N . ALA A 1 315 ? -0.767 11.184 -20.396 1.00 86.81 315 ALA A N 1
ATOM 2398 C CA . ALA A 1 315 ? -0.384 10.299 -21.494 1.00 86.81 315 ALA A CA 1
ATOM 2399 C C . ALA A 1 315 ? 0.960 10.666 -22.153 1.00 86.81 315 ALA A C 1
ATOM 2401 O O . ALA A 1 315 ? 1.648 9.786 -22.673 1.00 86.81 315 ALA A O 1
ATOM 2402 N N . GLY A 1 316 ? 1.333 11.949 -22.110 1.00 90.88 316 GLY A N 1
ATOM 2403 C CA . GLY A 1 316 ? 2.590 12.452 -22.648 1.00 90.88 316 GLY A CA 1
ATOM 2404 C C . GLY A 1 316 ? 3.817 11.850 -21.966 1.00 90.88 316 GLY A C 1
ATOM 2405 O O . GLY A 1 316 ? 4.741 11.453 -22.668 1.00 90.88 316 GLY A O 1
ATOM 2406 N N . HIS A 1 317 ? 3.815 11.709 -20.636 1.00 91.06 317 HIS A N 1
ATOM 2407 C CA . HIS A 1 317 ? 4.978 11.203 -19.899 1.00 91.06 317 HIS A CA 1
ATOM 2408 C C . HIS A 1 317 ? 5.263 9.731 -20.200 1.00 91.06 317 HIS A C 1
ATOM 2410 O O . HIS A 1 317 ? 6.382 9.401 -20.588 1.00 91.06 317 HIS A O 1
ATOM 2416 N N . ALA A 1 318 ? 4.251 8.862 -20.117 1.00 90.06 318 ALA A N 1
ATOM 2417 C CA . ALA A 1 318 ? 4.422 7.438 -20.407 1.00 90.06 318 ALA A CA 1
ATOM 2418 C C . ALA A 1 318 ? 4.895 7.206 -21.853 1.00 90.06 318 ALA A C 1
ATOM 2420 O O . ALA A 1 318 ? 5.859 6.477 -22.091 1.00 90.06 318 ALA A O 1
ATOM 2421 N N . ASN A 1 319 ? 4.270 7.884 -22.825 1.00 92.69 319 ASN A N 1
ATOM 2422 C CA . ASN A 1 319 ? 4.665 7.780 -24.230 1.00 92.69 319 ASN A CA 1
ATOM 2423 C C . ASN A 1 319 ? 6.088 8.312 -24.458 1.00 92.69 319 ASN A C 1
ATOM 2425 O O . ASN A 1 319 ? 6.852 7.701 -25.203 1.00 92.69 319 ASN A O 1
ATOM 2429 N N . LEU A 1 320 ? 6.461 9.414 -23.802 1.00 95.56 320 LEU A N 1
ATOM 2430 C CA . LEU A 1 320 ? 7.806 9.977 -23.886 1.00 95.56 320 LEU A CA 1
ATOM 2431 C C . LEU A 1 320 ? 8.856 9.021 -23.308 1.00 95.56 320 LEU A C 1
ATOM 2433 O O . LEU A 1 320 ? 9.910 8.860 -23.915 1.00 95.56 320 LEU A O 1
ATOM 2437 N N . SER A 1 321 ? 8.574 8.347 -22.189 1.00 92.50 321 SER A N 1
ATOM 2438 C CA . SER A 1 321 ? 9.478 7.342 -21.616 1.00 92.50 321 SER A CA 1
ATOM 2439 C C . SER A 1 321 ? 9.660 6.138 -22.540 1.00 92.50 321 SER A C 1
ATOM 2441 O O . SER A 1 321 ? 10.795 5.726 -22.778 1.00 92.50 321 SER A O 1
ATOM 2443 N N . ILE A 1 322 ? 8.577 5.609 -23.125 1.00 93.81 322 ILE A N 1
ATOM 2444 C CA . ILE A 1 322 ? 8.659 4.481 -24.068 1.00 93.81 322 ILE A CA 1
ATOM 2445 C C . ILE A 1 322 ? 9.441 4.884 -25.323 1.00 93.81 322 ILE A C 1
ATOM 2447 O O . ILE A 1 322 ? 10.391 4.200 -25.702 1.00 93.81 322 ILE A O 1
ATOM 2451 N N . LEU A 1 323 ? 9.069 5.999 -25.962 1.00 96.12 323 LEU A N 1
ATOM 2452 C CA . LEU A 1 323 ? 9.705 6.459 -27.199 1.00 96.12 323 LEU A CA 1
ATOM 2453 C C . LEU A 1 323 ? 11.159 6.880 -26.970 1.00 96.12 323 LEU A C 1
ATOM 2455 O O . LEU A 1 323 ? 12.024 6.536 -27.771 1.00 96.12 323 LEU A O 1
ATOM 2459 N N . GLY A 1 324 ? 11.443 7.574 -25.867 1.00 94.94 324 GLY A N 1
ATOM 2460 C CA . GLY A 1 324 ? 12.795 7.969 -25.480 1.00 94.94 324 GLY A CA 1
ATOM 2461 C C . GLY A 1 324 ? 13.683 6.762 -25.182 1.00 94.94 324 GLY A C 1
ATOM 2462 O O . GLY A 1 324 ? 14.802 6.682 -25.689 1.00 94.94 324 GLY A O 1
ATOM 2463 N N . GLY A 1 325 ? 13.167 5.780 -24.436 1.00 95.56 325 GLY A N 1
ATOM 2464 C CA . GLY A 1 325 ? 13.864 4.521 -24.182 1.00 95.56 325 GLY A CA 1
ATOM 2465 C C . GLY A 1 325 ? 14.136 3.733 -25.467 1.00 95.56 325 GLY A C 1
ATOM 2466 O O . GLY A 1 325 ? 15.265 3.296 -25.692 1.00 95.56 325 GLY A O 1
ATOM 2467 N N . ALA A 1 326 ? 13.145 3.625 -26.358 1.00 96.44 326 ALA A N 1
ATOM 2468 C CA . ALA A 1 326 ? 13.287 2.958 -27.652 1.00 96.44 326 ALA A CA 1
ATOM 2469 C C . ALA A 1 326 ? 14.303 3.659 -28.566 1.00 96.44 326 ALA A C 1
ATOM 2471 O O . ALA A 1 326 ? 15.169 2.997 -29.138 1.00 96.44 326 ALA A O 1
ATOM 2472 N N . ALA A 1 327 ? 14.250 4.990 -28.666 1.00 96.38 327 ALA A N 1
ATOM 2473 C CA . ALA A 1 327 ? 15.207 5.775 -29.443 1.00 96.38 327 ALA A CA 1
ATOM 2474 C C . ALA A 1 327 ? 16.642 5.583 -28.933 1.00 96.38 327 ALA A C 1
ATOM 2476 O O . ALA A 1 327 ? 17.567 5.442 -29.732 1.00 96.38 327 ALA A O 1
ATOM 2477 N N . LEU A 1 328 ? 16.829 5.512 -27.613 1.00 95.88 328 LEU A N 1
ATOM 2478 C CA . LEU A 1 328 ? 18.138 5.301 -27.006 1.00 95.88 328 LEU A CA 1
ATOM 2479 C C . LEU A 1 328 ? 18.683 3.891 -27.290 1.00 95.88 328 LEU A C 1
ATOM 2481 O O . LEU A 1 328 ? 19.845 3.752 -27.675 1.00 95.88 328 LEU A O 1
ATOM 2485 N N . VAL A 1 329 ? 17.844 2.854 -27.189 1.00 94.94 329 VAL A N 1
ATOM 2486 C CA . VAL A 1 329 ? 18.220 1.475 -27.555 1.00 94.94 329 VAL A CA 1
ATOM 2487 C C . VAL A 1 329 ? 18.583 1.381 -29.039 1.00 94.94 329 VAL A C 1
ATOM 2489 O O . VAL A 1 329 ? 19.656 0.878 -29.378 1.00 94.94 329 VAL A O 1
ATOM 2492 N N . LEU A 1 330 ? 17.733 1.905 -29.927 1.00 95.12 330 LEU A N 1
ATOM 2493 C CA . LEU A 1 330 ? 17.974 1.891 -31.372 1.00 95.12 330 LEU A CA 1
ATOM 2494 C C . LEU A 1 330 ? 19.215 2.704 -31.756 1.00 95.12 330 LEU A C 1
ATOM 2496 O O . LEU A 1 330 ? 19.977 2.271 -32.615 1.00 95.12 330 LEU A O 1
ATOM 2500 N N . GLY A 1 331 ? 19.461 3.837 -31.094 1.00 94.69 331 GLY A N 1
ATOM 2501 C CA . GLY A 1 331 ? 20.660 4.648 -31.295 1.00 94.69 331 GLY A CA 1
ATOM 2502 C C . GLY A 1 331 ? 21.941 3.888 -30.946 1.00 94.69 331 GLY A C 1
ATOM 2503 O O . GLY A 1 331 ? 22.886 3.880 -31.736 1.00 94.69 331 GLY A O 1
ATOM 2504 N N . VAL A 1 332 ? 21.964 3.182 -29.808 1.00 93.12 332 VAL A N 1
ATOM 2505 C CA . VAL A 1 332 ? 23.114 2.345 -29.424 1.00 93.12 332 VAL A CA 1
ATOM 2506 C C . VAL A 1 332 ? 23.334 1.210 -30.426 1.00 93.12 332 VAL A C 1
ATOM 2508 O O . VAL A 1 332 ? 24.466 0.993 -30.864 1.00 93.12 332 VAL A O 1
ATOM 2511 N N . LEU A 1 333 ? 22.267 0.509 -30.824 1.00 91.50 333 LEU A N 1
ATOM 2512 C CA . LEU A 1 333 ? 22.350 -0.573 -31.808 1.00 91.50 333 LEU A CA 1
ATOM 2513 C C . LEU A 1 333 ? 22.809 -0.064 -33.182 1.00 91.50 333 LEU 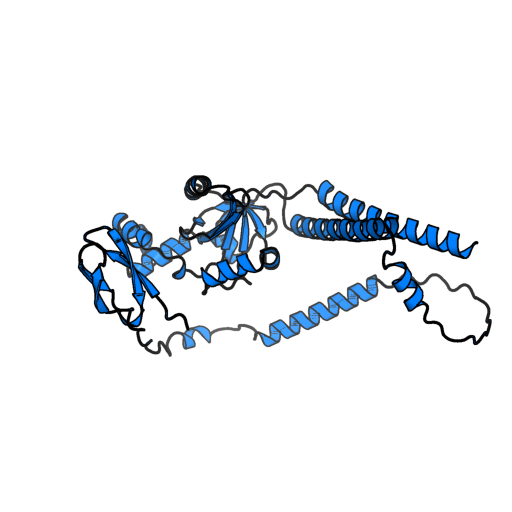A C 1
ATOM 2515 O O . LEU A 1 333 ? 23.634 -0.710 -33.825 1.00 91.50 333 LEU A O 1
ATOM 2519 N N . GLY A 1 334 ? 22.340 1.112 -33.603 1.00 93.25 334 GLY A N 1
ATOM 2520 C CA . GLY A 1 334 ? 22.738 1.756 -34.854 1.00 93.25 334 GLY A CA 1
ATOM 2521 C C . GLY A 1 334 ? 24.224 2.113 -34.886 1.00 93.25 334 GLY A C 1
ATOM 2522 O O . GLY A 1 334 ? 24.913 1.784 -35.850 1.00 93.25 334 GLY A O 1
ATOM 2523 N N . VAL A 1 335 ? 24.756 2.711 -33.813 1.00 91.75 335 VAL A N 1
ATOM 2524 C CA . VAL A 1 335 ? 26.194 3.025 -33.702 1.00 91.75 335 VAL A CA 1
ATOM 2525 C C . VAL A 1 335 ? 27.044 1.753 -33.663 1.00 91.75 335 VAL A C 1
ATOM 2527 O O . VAL A 1 335 ? 28.100 1.696 -34.298 1.00 91.75 335 VAL A O 1
ATOM 2530 N N . ALA A 1 336 ? 26.599 0.720 -32.941 1.00 87.75 336 ALA A N 1
ATOM 2531 C CA . ALA A 1 336 ? 27.288 -0.567 -32.905 1.00 87.75 336 ALA A CA 1
ATOM 2532 C C . ALA A 1 336 ? 27.320 -1.229 -34.295 1.00 87.75 336 ALA A C 1
ATOM 2534 O O . ALA A 1 336 ? 28.382 -1.665 -34.740 1.00 87.75 336 ALA A O 1
ATOM 2535 N N . GLY A 1 337 ? 26.187 -1.228 -35.003 1.00 89.06 337 GLY A N 1
ATOM 2536 C CA . GLY A 1 337 ? 26.074 -1.727 -36.373 1.00 89.06 337 GLY A CA 1
ATOM 2537 C C . GLY A 1 337 ? 26.965 -0.964 -37.353 1.00 89.06 337 GLY A C 1
ATOM 2538 O O . GLY A 1 337 ? 27.707 -1.585 -38.111 1.00 89.06 337 GLY A O 1
ATOM 2539 N N . TRP A 1 338 ? 26.978 0.373 -37.283 1.00 92.62 338 TRP A N 1
ATOM 2540 C CA . TRP A 1 338 ? 27.865 1.215 -38.093 1.00 92.62 338 TRP A CA 1
ATOM 2541 C C . TRP A 1 338 ? 29.337 0.852 -37.873 1.00 92.62 338 TRP A C 1
ATOM 2543 O O . TRP A 1 338 ? 30.090 0.677 -38.831 1.00 92.62 338 TRP A O 1
ATOM 2553 N N . ARG A 1 339 ? 29.775 0.725 -36.612 1.00 87.12 339 ARG A N 1
ATOM 2554 C CA . ARG A 1 339 ? 31.169 0.376 -36.292 1.00 87.12 339 ARG A CA 1
ATOM 2555 C C . ARG A 1 339 ? 31.551 -1.003 -36.817 1.00 87.12 339 ARG A C 1
ATOM 2557 O O . ARG A 1 339 ? 32.644 -1.151 -37.355 1.00 87.12 339 ARG A O 1
ATOM 2564 N N . ALA A 1 340 ? 30.656 -1.980 -36.698 1.00 84.69 340 ALA A N 1
ATOM 2565 C CA . ALA A 1 340 ? 30.875 -3.311 -37.253 1.00 84.69 340 ALA A CA 1
ATOM 2566 C C . ALA A 1 340 ? 31.029 -3.267 -38.784 1.00 84.69 340 ALA A C 1
ATOM 2568 O O . ALA A 1 340 ? 31.917 -3.920 -39.326 1.00 84.69 340 ALA A O 1
ATOM 2569 N N . MET A 1 341 ? 30.231 -2.444 -39.478 1.00 89.62 341 MET A N 1
ATOM 2570 C CA . MET A 1 341 ? 30.370 -2.240 -40.926 1.00 89.62 341 MET A CA 1
ATOM 2571 C C . MET A 1 341 ? 31.705 -1.584 -41.301 1.00 89.62 341 MET A C 1
ATOM 2573 O O . MET A 1 341 ? 32.342 -2.023 -42.252 1.00 89.62 341 MET A O 1
ATOM 2577 N N . GLN A 1 342 ? 32.165 -0.577 -40.548 1.00 92.69 342 GLN A N 1
ATOM 2578 C CA . GLN A 1 342 ? 33.470 0.053 -40.796 1.00 92.69 342 GLN A CA 1
ATOM 2579 C C . GLN A 1 342 ? 34.638 -0.920 -40.610 1.00 92.69 342 GLN A C 1
ATOM 2581 O O . GLN A 1 342 ? 35.578 -0.889 -41.394 1.00 92.69 342 GLN A O 1
ATOM 2586 N N . GLN A 1 343 ? 34.568 -1.796 -39.605 1.00 90.44 343 GLN A N 1
ATOM 2587 C CA . GLN A 1 343 ? 35.588 -2.823 -39.375 1.00 90.44 343 GLN A CA 1
ATOM 2588 C C . GLN A 1 343 ? 35.597 -3.910 -40.453 1.00 90.44 343 GLN A C 1
ATOM 2590 O O . GLN A 1 343 ? 36.639 -4.497 -40.695 1.00 90.44 343 GLN A O 1
ATOM 2595 N N . ALA A 1 344 ? 34.457 -4.191 -41.085 1.00 86.94 344 ALA A N 1
ATOM 2596 C CA . ALA A 1 344 ? 34.378 -5.163 -42.173 1.00 86.94 344 ALA A CA 1
ATOM 2597 C C . ALA A 1 344 ? 34.866 -4.606 -43.524 1.00 86.94 344 ALA A C 1
ATOM 2599 O O . ALA A 1 344 ? 35.152 -5.382 -44.432 1.00 86.94 344 ALA A O 1
ATOM 2600 N N . ALA A 1 345 ? 34.909 -3.279 -43.674 1.00 91.88 345 ALA A N 1
ATOM 2601 C CA . ALA A 1 345 ? 35.286 -2.607 -44.916 1.00 91.88 345 ALA A CA 1
ATOM 2602 C C . ALA A 1 345 ? 36.784 -2.261 -45.018 1.00 91.88 345 ALA A C 1
ATOM 2604 O O . ALA A 1 345 ? 37.228 -1.887 -46.104 1.00 91.88 345 ALA A O 1
ATOM 2605 N N . GLY A 1 346 ? 37.533 -2.336 -43.913 1.00 89.25 346 GLY A N 1
ATOM 2606 C CA . GLY A 1 346 ? 38.980 -2.086 -43.856 1.00 89.25 346 GLY A CA 1
ATOM 2607 C C . GLY A 1 346 ? 39.766 -3.370 -43.668 1.00 89.25 346 GLY A C 1
ATOM 2608 O O . GLY A 1 346 ? 40.825 -3.489 -44.318 1.00 89.25 346 GLY A O 1
#

Sequence (346 aa):
MNGDQIALACPACAARLRVPAAAAGKRVRCPKCQTAVPVAAAPAASTAEPLDDALVALASGTALESADELRSRLEAQQARAAAAAKAAAAPAAAPAGRAPRGSGRGAGTPWLVCFFGALWPRGFAGRLSFGGLLLGGAFIVYGVHEHSIRGQAKHEPQRIDCETLLKQGPGDNAHIILTDHVLLPRYIYQESLGRWEGAWVPVISRQTLRDWTAIKLGKQPAEFDTIPLHERERVLGKLDTRDFVIQMIVSFPNADREAYMDQIYDSDELHGTVFVDDWLMGLDGKQQRLLRSTYPRTDFSKVWLLVEGRTPQSAGHANLSILGGAALVLGVLGVAGWRAMQQAAG

Foldseek 3Di:
DPADWDWDADPPPRDIDTHGLVCAQHWDADPPPRDTDHHHHDPPPPPDDPPDDPVVVVVPDDDPPPPVNVVVVVVVVVVVVVVVVVVVPPPDDDPDDDDDDDDDDDDDDPVVVVVVVLLPDPDDLSVVLVVLLVLLVVLQVVLVVLVVLVQQADQDADEDEQVCCLVPNPPRHQFYKYAQKAWDPDKDFDDDPRWTQKIKTFMDGNLVLLQVLQVVVVHHSVCSVVDDPVSSVVVVVVDDPQVDAGQEMEMERPCTDPVVVVVVNPDRIFGFGKDAQCCVVVDDPVVNVVVCVRHVNYDSNRHIYTYGPDGRDDPVSSVCSNVVSVCSNVVSVVVVVVVVVVVVVD

pLDDT: mean 85.8, std 15.98, range [44.81, 98.44]